Protein AF-A0A937NJG8-F1 (afdb_monomer_lite)

Radius of gyration: 34.74 Å; chains: 1; bounding box: 70×44×99 Å

Secondary structure (DSSP, 8-state):
-----------S-EE-TTS-EE-GGG-EEEEE-TTSPEEEEEEEE-TTT--EEEEETTGGGSTT-----HHHHHHHT-----HHHHHIIIIIS---HHHHHHHTT--HHHHHHHHHHTT--PPPPTTT----S-HHHHSS--HHHHHHHHHHHHT-EEPSTT--EEEEEES-HHHHHHHHHHHT-----EEE--TTS--EEEEEEE-HHHHHHHHHTT--TTHHHHT--------GGGHHHHHHHHHHHHEEEEEEEPSS-TT-EEEEEEEEES-HHHHHHHHHHHHHHH-----EEE-SS-EEEEEETHHHHHHHHHHT-STT----HHHHHHHHHHHT--

Structure (mmCIF, N/CA/C/O backbone):
data_AF-A0A937NJG8-F1
#
_entry.id   AF-A0A937NJG8-F1
#
loop_
_atom_site.group_PDB
_atom_site.id
_atom_site.type_symbol
_atom_site.label_atom_id
_atom_site.label_alt_id
_atom_site.label_comp_id
_atom_site.label_asym_id
_atom_site.label_entity_id
_atom_site.label_seq_id
_atom_site.pdbx_PDB_ins_code
_atom_site.Cartn_x
_atom_site.Cartn_y
_atom_site.Cartn_z
_atom_site.occupancy
_atom_site.B_iso_or_equiv
_atom_site.auth_seq_id
_atom_site.auth_comp_id
_atom_site.auth_asym_id
_atom_site.auth_atom_id
_atom_site.pdbx_PDB_model_num
ATOM 1 N N . MET A 1 1 ? 0.840 27.707 61.318 1.00 36.19 1 MET A N 1
ATOM 2 C CA . MET A 1 1 ? -0.559 27.595 61.792 1.00 36.19 1 MET A CA 1
ATOM 3 C C . MET A 1 1 ? -1.442 27.007 60.692 1.00 36.19 1 MET A C 1
ATOM 5 O O . MET A 1 1 ? -1.751 27.705 59.740 1.00 36.19 1 MET A O 1
ATOM 9 N N . ALA A 1 2 ? -1.852 25.739 60.801 1.00 34.44 2 ALA A N 1
ATOM 10 C CA . ALA A 1 2 ? -2.849 25.136 59.912 1.00 34.44 2 ALA A CA 1
ATOM 11 C C . ALA A 1 2 ? -4.030 24.653 60.763 1.00 34.44 2 ALA A C 1
ATOM 13 O O . ALA A 1 2 ? -3.917 23.687 61.518 1.00 34.44 2 ALA A O 1
ATOM 14 N N . LYS A 1 3 ? -5.159 25.368 60.684 1.00 32.28 3 LYS A N 1
ATOM 15 C CA . LYS A 1 3 ? -6.403 25.051 61.399 1.00 32.28 3 LYS A CA 1
ATOM 16 C C . LYS A 1 3 ? -6.902 23.665 60.964 1.00 32.28 3 LYS A C 1
ATOM 18 O O . LYS A 1 3 ? -7.587 23.533 59.950 1.00 32.28 3 LYS A O 1
ATOM 23 N N . ARG A 1 4 ? -6.599 22.616 61.740 1.00 36.88 4 ARG A N 1
ATOM 24 C CA . ARG A 1 4 ? -7.299 21.324 61.658 1.00 36.88 4 ARG A CA 1
ATOM 25 C C . ARG A 1 4 ? -8.768 21.579 61.996 1.00 36.88 4 ARG A C 1
ATOM 27 O O . ARG A 1 4 ? -9.130 21.681 63.163 1.00 36.88 4 ARG A O 1
ATOM 34 N N . ARG A 1 5 ? -9.621 21.704 60.973 1.00 37.59 5 ARG A N 1
ATOM 35 C CA . ARG A 1 5 ? -11.081 21.727 61.137 1.00 37.59 5 ARG A CA 1
ATOM 36 C C . ARG A 1 5 ? -11.490 20.496 61.948 1.00 37.59 5 ARG A C 1
ATOM 38 O O . ARG A 1 5 ? -11.413 19.372 61.449 1.00 37.59 5 ARG A O 1
ATOM 45 N N . ALA A 1 6 ? -11.923 20.700 63.189 1.00 40.47 6 ALA A N 1
ATOM 46 C CA . ALA A 1 6 ? -12.556 19.665 63.988 1.00 40.47 6 ALA A CA 1
ATOM 47 C C . ALA A 1 6 ? -13.803 19.181 63.228 1.00 40.47 6 ALA A C 1
ATOM 49 O O . ALA A 1 6 ? -14.817 19.875 63.167 1.00 40.47 6 ALA A O 1
ATOM 50 N N . LYS A 1 7 ? -13.721 18.013 62.570 1.00 51.69 7 LYS A N 1
ATOM 51 C CA . LYS A 1 7 ? -14.880 17.381 61.921 1.00 51.69 7 LYS A CA 1
ATOM 52 C C . LYS A 1 7 ? -15.933 17.160 63.009 1.00 51.69 7 LYS A C 1
ATOM 54 O O . LYS A 1 7 ? -15.742 16.291 63.861 1.00 51.69 7 LYS A O 1
ATOM 59 N N . LYS A 1 8 ? -17.013 17.957 62.993 1.00 55.75 8 LYS A N 1
ATOM 60 C CA . LYS A 1 8 ? -18.154 17.846 63.917 1.00 55.75 8 LYS A CA 1
ATOM 61 C C . LYS A 1 8 ? -18.511 16.367 64.094 1.00 55.75 8 LYS A C 1
ATOM 63 O O . LYS A 1 8 ? -18.777 15.657 63.122 1.00 55.75 8 LYS A O 1
ATOM 68 N N . ARG A 1 9 ? -18.466 15.880 65.338 1.00 62.94 9 ARG A N 1
ATOM 69 C CA . ARG A 1 9 ? -18.850 14.507 65.688 1.00 62.94 9 ARG A CA 1
ATOM 70 C C . ARG A 1 9 ? -20.345 14.349 65.375 1.00 62.94 9 ARG A C 1
ATOM 72 O O . ARG A 1 9 ? -21.165 14.764 66.183 1.00 62.94 9 ARG A O 1
ATOM 79 N N . LYS A 1 10 ? -20.701 13.747 64.229 1.00 68.75 10 LYS A N 1
ATOM 80 C CA . LYS A 1 10 ? -22.081 13.302 63.953 1.00 68.75 10 LYS A CA 1
ATOM 81 C C . LYS A 1 10 ? -22.524 12.389 65.106 1.00 68.75 10 LYS A C 1
ATOM 83 O O . LYS A 1 10 ? -21.820 11.421 65.402 1.00 68.75 10 LYS A O 1
ATOM 88 N N . ARG A 1 11 ? -23.596 12.767 65.809 1.00 74.38 11 ARG A N 1
ATOM 89 C CA . ARG A 1 11 ? -24.193 12.013 66.932 1.00 74.38 11 ARG A CA 1
ATOM 90 C C . ARG A 1 11 ? -25.641 11.593 66.664 1.00 74.38 11 ARG A C 1
ATOM 92 O O . ARG A 1 11 ? -26.125 10.699 67.336 1.00 74.38 11 ARG A O 1
ATOM 99 N N . ARG A 1 12 ? -26.320 12.241 65.711 1.00 85.56 12 ARG A N 1
ATOM 100 C CA . ARG A 1 12 ? -27.694 11.910 65.320 1.00 85.56 12 ARG A CA 1
ATOM 101 C C . ARG A 1 12 ? -27.682 10.908 64.181 1.00 85.56 12 ARG A C 1
ATOM 103 O O . ARG A 1 12 ? -26.852 11.041 63.280 1.00 85.56 12 ARG A O 1
ATOM 110 N N . ASP A 1 13 ? -28.600 9.956 64.245 1.00 91.25 13 ASP A N 1
ATOM 111 C CA . ASP A 1 13 ? -28.793 8.961 63.200 1.00 91.25 13 ASP A CA 1
ATOM 112 C C . ASP A 1 13 ? -29.207 9.641 61.894 1.00 91.25 13 ASP A C 1
ATOM 114 O O . ASP A 1 13 ? -29.856 10.687 61.886 1.00 91.25 13 ASP A O 1
ATOM 118 N N . GLU A 1 14 ? -28.755 9.076 60.784 1.00 91.75 14 GLU A N 1
ATOM 119 C CA . GLU A 1 14 ? -28.875 9.669 59.458 1.00 91.75 14 GLU A CA 1
ATOM 120 C C . GLU A 1 14 ? -29.593 8.691 58.540 1.00 91.75 14 GLU A C 1
ATOM 122 O O . GLU A 1 14 ? -29.149 7.554 58.362 1.00 91.75 14 GLU A O 1
ATOM 127 N N . ARG A 1 15 ? -30.706 9.132 57.952 1.00 88.44 15 ARG A N 1
ATOM 128 C CA . ARG A 1 15 ? -31.451 8.356 56.963 1.00 88.44 15 ARG A CA 1
ATOM 129 C C . ARG A 1 15 ? -31.018 8.770 55.561 1.00 88.44 15 ARG A C 1
ATOM 131 O O . ARG A 1 15 ? -31.019 9.953 55.238 1.00 88.44 15 ARG A O 1
ATOM 138 N N . LEU A 1 16 ? -30.627 7.794 54.750 1.00 83.69 16 LEU A N 1
ATOM 139 C CA . LEU A 1 16 ? -30.199 7.984 53.367 1.00 83.69 16 LEU A CA 1
ATOM 140 C C . LEU A 1 16 ? -31.403 7.914 52.406 1.00 83.69 16 LEU A C 1
ATOM 142 O O . LEU A 1 16 ? -32.414 7.299 52.754 1.00 83.69 16 LEU A O 1
ATOM 146 N N . PRO A 1 17 ? -31.296 8.474 51.182 1.00 69.25 17 PRO A N 1
ATOM 147 C CA . PRO A 1 17 ? -32.406 8.528 50.220 1.00 69.25 17 PRO A CA 1
ATOM 148 C C . PRO A 1 17 ? -33.024 7.170 49.858 1.00 69.25 17 PRO A C 1
ATOM 150 O O . PRO A 1 17 ? -34.218 7.081 49.617 1.00 69.25 17 PRO A O 1
ATOM 153 N N . ASN A 1 18 ? -32.238 6.091 49.875 1.00 68.75 18 ASN A N 1
ATOM 154 C CA . ASN A 1 18 ? -32.715 4.731 49.594 1.00 68.75 18 ASN A CA 1
ATOM 155 C C . ASN A 1 18 ? -33.304 4.007 50.823 1.00 68.75 18 ASN A C 1
ATOM 157 O O . ASN A 1 18 ? -33.358 2.780 50.852 1.00 68.75 18 ASN A O 1
ATOM 161 N N . GLY A 1 19 ? -33.654 4.747 51.878 1.00 78.81 19 GLY A N 1
ATOM 162 C CA . GLY A 1 19 ? -34.242 4.211 53.105 1.00 78.81 19 GLY A CA 1
ATOM 163 C C . GLY A 1 19 ? -33.248 3.604 54.100 1.00 78.81 19 GLY A C 1
ATOM 164 O O . GLY A 1 19 ? -33.659 3.263 55.211 1.00 78.81 19 GLY A O 1
ATOM 165 N N . SER A 1 20 ? -31.957 3.493 53.757 1.00 89.88 20 SER A N 1
ATOM 166 C CA . SER A 1 20 ? -30.925 2.990 54.678 1.00 89.88 20 SER A CA 1
ATOM 167 C C . SER A 1 20 ? -30.712 3.944 55.856 1.00 89.88 20 SER A C 1
ATOM 169 O O . SER A 1 20 ? -30.823 5.158 55.703 1.00 89.88 20 SER A O 1
ATOM 171 N N . VAL A 1 21 ? -30.360 3.415 57.030 1.00 94.69 21 VAL A N 1
ATOM 172 C CA . VAL A 1 21 ? -30.164 4.210 58.257 1.00 94.69 21 VAL A CA 1
ATOM 173 C C . VAL A 1 21 ? -28.767 3.987 58.817 1.00 94.69 21 VAL A C 1
ATOM 175 O O . VAL A 1 21 ? -28.388 2.854 59.106 1.00 94.69 21 VAL A O 1
ATOM 178 N N . VAL A 1 22 ? -28.007 5.067 58.998 1.00 95.00 22 VAL A N 1
ATOM 179 C CA . VAL A 1 22 ? -26.700 5.075 59.662 1.00 95.00 22 VAL A CA 1
ATOM 180 C C . VAL A 1 22 ? -26.888 5.509 61.114 1.00 95.00 22 VAL A C 1
ATOM 182 O O . VAL A 1 22 ? -27.197 6.669 61.383 1.00 95.00 22 VAL A O 1
ATOM 185 N N . ASN A 1 23 ? -26.686 4.586 62.055 1.00 94.25 23 ASN A N 1
ATOM 186 C CA . ASN A 1 23 ? -26.981 4.804 63.472 1.00 94.25 23 ASN A CA 1
ATOM 187 C C . ASN A 1 23 ? -25.788 5.431 64.211 1.00 94.25 23 ASN A C 1
ATOM 189 O O . ASN A 1 23 ? -25.124 4.779 65.019 1.00 94.25 23 ASN A O 1
ATOM 193 N N . TRP A 1 24 ? -25.470 6.694 63.909 1.00 92.44 24 TRP A N 1
ATOM 194 C CA . TRP A 1 24 ? -24.371 7.436 64.539 1.00 92.44 24 TRP A CA 1
ATOM 195 C C . TRP A 1 24 ? -24.462 7.521 66.069 1.00 92.44 24 TRP A C 1
ATOM 197 O O . TRP A 1 24 ? -23.418 7.676 66.712 1.00 92.44 24 TRP A O 1
ATOM 207 N N . SER A 1 25 ? -25.668 7.426 66.631 1.00 89.50 25 SER A N 1
ATOM 208 C CA . SER A 1 25 ? -25.929 7.380 68.073 1.00 89.50 25 SER A CA 1
ATOM 209 C C . SER A 1 25 ? -25.388 6.103 68.727 1.00 89.50 25 SER A C 1
ATOM 211 O O . SER A 1 25 ? -24.974 6.140 69.881 1.00 89.50 25 SER A O 1
ATOM 213 N N . ARG A 1 26 ? -25.301 5.004 67.965 1.00 90.31 26 ARG A N 1
ATOM 214 C CA . ARG A 1 26 ? -24.859 3.669 68.409 1.00 90.31 26 ARG A CA 1
ATOM 215 C C . ARG A 1 26 ? -23.444 3.311 67.954 1.00 90.31 26 ARG A C 1
ATOM 217 O O . ARG A 1 26 ? -23.098 2.138 67.845 1.00 90.31 26 ARG A O 1
ATOM 224 N N . ARG A 1 27 ? -22.624 4.302 67.602 1.00 90.81 27 ARG A N 1
ATOM 225 C CA . ARG A 1 27 ? -21.229 4.052 67.213 1.00 90.81 27 ARG A CA 1
ATOM 226 C C . ARG A 1 27 ? -20.406 3.589 68.420 1.00 90.81 27 ARG A C 1
ATOM 228 O O . ARG A 1 27 ? -20.594 4.114 69.515 1.00 90.81 27 ARG A O 1
ATOM 235 N N . PHE A 1 28 ? -19.435 2.718 68.191 1.00 90.25 28 PHE A N 1
ATOM 236 C CA . PHE A 1 28 ? -18.570 2.175 69.240 1.00 90.25 28 PHE A CA 1
ATOM 237 C C . PHE A 1 28 ? -17.115 2.057 68.762 1.00 90.25 28 PHE A C 1
ATOM 239 O O . PHE A 1 28 ? -16.819 2.221 67.571 1.00 90.25 28 PHE A O 1
ATOM 246 N N . GLU A 1 29 ? -16.207 1.848 69.711 1.00 90.44 29 GLU A N 1
ATOM 247 C CA . GLU A 1 29 ? -14.770 1.696 69.472 1.00 90.44 29 GLU A CA 1
ATOM 248 C C . GLU A 1 29 ? -14.437 0.222 69.197 1.00 90.44 29 GLU A C 1
ATOM 250 O O . GLU A 1 29 ? -14.825 -0.651 69.961 1.00 90.44 29 GLU A O 1
ATOM 255 N N . ASP A 1 30 ? -13.738 -0.047 68.093 1.00 88.19 30 ASP A N 1
ATOM 256 C CA . ASP A 1 30 ? -13.336 -1.384 67.620 1.00 88.19 30 ASP A CA 1
ATOM 257 C C . ASP A 1 30 ? -11.800 -1.486 67.582 1.00 88.19 30 ASP A C 1
ATOM 259 O O . ASP A 1 30 ? -11.168 -1.679 66.537 1.00 88.19 30 ASP A O 1
ATOM 263 N N . GLY A 1 31 ? -11.186 -1.213 68.735 1.00 87.50 31 GLY A N 1
ATOM 264 C CA . GLY A 1 31 ? -9.738 -1.225 68.929 1.00 87.50 31 GLY A CA 1
ATOM 265 C C . GLY A 1 31 ? -9.000 -0.015 68.347 1.00 87.50 31 GLY A C 1
ATOM 266 O O . GLY A 1 31 ? -9.557 1.062 68.110 1.00 87.50 31 GLY A O 1
ATOM 267 N N . THR A 1 32 ? -7.698 -0.183 68.121 1.00 85.12 32 THR A N 1
ATOM 268 C CA . THR A 1 32 ? -6.790 0.871 67.653 1.00 85.12 32 THR A CA 1
ATOM 269 C C . THR A 1 32 ? -6.024 0.428 66.405 1.00 85.12 32 THR A C 1
ATOM 271 O O . THR A 1 32 ? -5.741 -0.746 66.177 1.00 85.12 32 THR A O 1
ATOM 274 N N . TYR A 1 33 ? -5.721 1.374 65.517 1.00 78.69 33 TYR A N 1
ATOM 275 C CA . TYR A 1 33 ? -4.752 1.154 64.445 1.00 78.69 33 TYR A CA 1
ATOM 276 C C . TYR A 1 33 ? -3.333 1.117 65.027 1.00 78.69 33 TYR A C 1
ATOM 278 O O . TYR A 1 33 ? -3.077 1.770 66.034 1.00 78.69 33 TYR A O 1
ATOM 286 N N . ALA A 1 34 ? -2.389 0.484 64.322 1.00 79.44 34 ALA A N 1
ATOM 287 C CA . ALA A 1 34 ? -0.959 0.513 64.665 1.00 79.44 34 ALA A CA 1
ATOM 288 C C . ALA A 1 34 ? -0.401 1.945 64.822 1.00 79.44 34 ALA A C 1
ATOM 290 O O . ALA A 1 34 ? 0.552 2.176 65.551 1.00 79.44 34 ALA A O 1
ATOM 291 N N . SER A 1 35 ? -1.046 2.935 64.196 1.00 79.94 35 SER A N 1
ATOM 292 C CA . SER A 1 35 ? -0.736 4.360 64.345 1.00 79.94 35 SER A CA 1
ATOM 293 C C . SER A 1 35 ? -1.273 5.004 65.641 1.00 79.94 35 SER A C 1
ATOM 295 O O . SER A 1 35 ? -1.375 6.230 65.695 1.00 79.94 35 SER A O 1
ATOM 297 N N . GLY A 1 36 ? -1.791 4.227 66.598 1.00 80.06 36 GLY A N 1
ATOM 298 C CA . GLY A 1 36 ? -2.416 4.705 67.842 1.00 80.06 36 GLY A CA 1
ATOM 299 C C . GLY A 1 36 ? -3.799 5.364 67.695 1.00 80.06 36 GLY A C 1
ATOM 300 O O . GLY A 1 36 ? -4.348 5.879 68.664 1.00 80.06 36 GLY A O 1
ATOM 301 N N . ARG A 1 37 ? -4.401 5.386 66.494 1.00 79.69 37 ARG A N 1
ATOM 302 C CA . ARG A 1 37 ? -5.732 5.993 66.276 1.00 79.69 37 ARG A CA 1
ATOM 303 C C . ARG A 1 37 ? -6.845 5.010 66.630 1.00 79.69 37 ARG A C 1
ATOM 305 O O . ARG A 1 37 ? -6.809 3.873 66.175 1.00 79.69 37 ARG A O 1
ATOM 312 N N . ILE A 1 38 ? -7.879 5.475 67.325 1.00 83.62 38 ILE A N 1
ATOM 313 C CA . ILE A 1 38 ? -9.070 4.674 67.644 1.00 83.62 38 ILE A CA 1
ATOM 314 C C . ILE A 1 38 ? -9.847 4.331 66.361 1.00 83.62 38 ILE A C 1
ATOM 316 O O . ILE A 1 38 ? -10.140 5.205 65.533 1.00 83.62 38 ILE A O 1
ATOM 320 N N . ARG A 1 39 ? -10.194 3.053 66.197 1.00 87.25 39 ARG A N 1
ATOM 321 C CA . ARG A 1 39 ? -11.108 2.554 65.165 1.00 87.25 39 ARG A CA 1
ATOM 322 C C . ARG A 1 39 ? -12.533 2.732 65.661 1.00 87.25 39 ARG A C 1
ATOM 324 O O . ARG A 1 39 ? -12.890 2.251 66.722 1.00 87.25 39 ARG A O 1
ATOM 331 N N . LEU A 1 40 ? -13.353 3.433 64.888 1.00 91.06 40 LEU A N 1
ATOM 332 C CA . LEU A 1 40 ? -14.768 3.624 65.202 1.00 91.06 40 LEU A CA 1
ATOM 333 C C . LEU A 1 40 ? -15.617 2.892 64.173 1.00 91.06 40 LEU A C 1
ATOM 335 O O . LEU A 1 40 ? -15.426 3.100 62.968 1.00 91.06 40 LEU A O 1
ATOM 339 N N . ARG A 1 41 ? -16.591 2.115 64.642 1.00 93.50 41 ARG A N 1
ATOM 340 C CA . ARG A 1 41 ? -17.617 1.484 63.806 1.00 93.50 41 ARG A CA 1
ATOM 341 C C . ARG A 1 41 ? -18.991 2.057 64.096 1.00 93.50 41 ARG A C 1
ATOM 343 O O . ARG A 1 41 ? -19.236 2.632 65.152 1.00 93.50 41 ARG A O 1
ATOM 350 N N . VAL A 1 42 ? -19.872 1.953 63.109 1.00 94.50 42 VAL A N 1
ATOM 351 C CA . VAL A 1 42 ? -21.255 2.415 63.188 1.00 94.50 42 VAL A CA 1
ATOM 352 C C . VAL A 1 42 ? -22.193 1.350 62.606 1.00 94.50 42 VAL A C 1
ATOM 354 O O . VAL A 1 42 ? -21.929 0.860 61.501 1.00 94.50 42 VAL A O 1
ATOM 357 N N . PRO A 1 43 ? -23.279 0.981 63.310 1.00 95.75 43 PRO A N 1
ATOM 358 C CA . PRO A 1 43 ? -24.311 0.108 62.763 1.00 95.75 43 PRO A CA 1
ATOM 359 C C . PRO A 1 43 ? -25.100 0.800 61.648 1.00 95.75 43 PRO A C 1
ATOM 361 O O . PRO A 1 43 ? -25.581 1.925 61.803 1.00 95.75 43 PRO A O 1
ATOM 364 N N . VAL A 1 44 ? -25.285 0.112 60.526 1.00 95.44 44 VAL A N 1
ATOM 365 C CA . VAL A 1 44 ? -26.028 0.592 59.359 1.00 95.44 44 VAL A CA 1
ATOM 366 C C . VAL A 1 44 ? -27.096 -0.421 58.984 1.00 95.44 44 VAL A C 1
ATOM 368 O O . VAL A 1 44 ? -26.781 -1.572 58.683 1.00 95.44 44 VAL A O 1
ATOM 371 N N . ARG A 1 45 ? -28.353 0.023 58.969 1.00 94.50 45 ARG A N 1
ATOM 372 C CA . ARG A 1 45 ? -29.502 -0.748 58.492 1.00 94.50 45 ARG A CA 1
ATOM 373 C C . ARG A 1 45 ? -29.671 -0.529 56.991 1.00 94.50 45 ARG A C 1
ATOM 375 O O . ARG A 1 45 ? -29.812 0.611 56.553 1.00 94.50 45 ARG A O 1
ATOM 382 N N . CYS A 1 46 ? -29.657 -1.606 56.215 1.00 88.69 46 CYS A N 1
ATOM 383 C CA . CYS A 1 46 ? -29.925 -1.579 54.780 1.00 88.69 46 CYS A CA 1
ATOM 384 C C . CYS A 1 46 ? -31.379 -1.162 54.521 1.00 88.69 46 CYS A C 1
ATOM 386 O O . CYS A 1 46 ? -32.291 -1.738 55.109 1.00 88.69 46 CYS A O 1
ATOM 388 N N . GLY A 1 47 ? -31.598 -0.197 53.628 1.00 79.94 47 GLY A N 1
ATOM 389 C CA . GLY A 1 47 ? -32.941 0.265 53.266 1.00 79.94 47 GLY A CA 1
ATOM 390 C C . GLY A 1 47 ? -33.757 -0.737 52.449 1.00 79.94 47 GLY A C 1
ATOM 391 O O . GLY A 1 47 ? -34.976 -0.652 52.451 1.00 79.94 47 GLY A O 1
ATOM 392 N N . GLN A 1 48 ? -33.097 -1.698 51.792 1.00 79.44 48 GLN A N 1
ATOM 393 C CA . GLN A 1 48 ? -33.745 -2.651 50.887 1.00 79.44 48 GLN A CA 1
ATOM 394 C C . GLN A 1 48 ? -34.112 -3.975 51.568 1.00 79.44 48 GLN A C 1
ATOM 396 O O . GLN A 1 48 ? -35.252 -4.407 51.481 1.00 79.44 48 GLN A O 1
ATOM 401 N N . CYS A 1 49 ? -33.175 -4.615 52.273 1.00 80.12 49 CYS A N 1
ATOM 402 C CA . CYS A 1 49 ? -33.438 -5.886 52.967 1.00 80.12 49 CYS A CA 1
ATOM 403 C C . CYS A 1 49 ? -33.601 -5.748 54.485 1.00 80.12 49 CYS A C 1
ATOM 405 O O . CYS A 1 49 ? -33.808 -6.739 55.176 1.00 80.12 49 CYS A O 1
ATOM 407 N N . GLY A 1 50 ? -33.414 -4.551 55.047 1.00 85.75 50 GLY A N 1
ATOM 408 C CA . GLY A 1 50 ? -33.495 -4.332 56.492 1.00 85.75 50 GLY A CA 1
ATOM 409 C C . GLY A 1 50 ? -32.313 -4.865 57.312 1.00 85.75 50 GLY A C 1
ATOM 410 O O . GLY A 1 50 ? -32.242 -4.551 58.499 1.00 85.75 50 GLY A O 1
ATOM 411 N N . GLN A 1 51 ? -31.370 -5.604 56.714 1.00 91.31 51 GLN A N 1
ATOM 412 C CA . GLN A 1 51 ? -30.215 -6.175 57.416 1.00 91.31 51 GLN A CA 1
ATOM 413 C C . GLN A 1 51 ? -29.339 -5.085 58.049 1.00 91.31 51 GLN A C 1
ATOM 415 O O . GLN A 1 51 ? -28.981 -4.099 57.394 1.00 91.31 51 GLN A O 1
ATOM 420 N N . VAL A 1 52 ? -28.948 -5.286 59.309 1.00 93.00 52 VAL A N 1
ATOM 421 C CA . VAL A 1 52 ? -28.028 -4.404 60.037 1.00 93.00 52 VAL A CA 1
ATOM 422 C C . VAL A 1 52 ? -26.609 -4.951 59.942 1.00 93.00 52 VAL A C 1
ATOM 424 O O . VAL A 1 52 ? -26.382 -6.144 60.119 1.00 93.00 52 VAL A O 1
ATOM 427 N N . ARG A 1 53 ? -25.644 -4.078 59.649 1.00 93.44 53 ARG A N 1
ATOM 428 C CA . ARG A 1 53 ? -24.218 -4.420 59.626 1.00 93.44 53 ARG A CA 1
ATOM 429 C C . ARG A 1 53 ? -23.367 -3.288 60.166 1.00 93.44 53 ARG A C 1
ATOM 431 O O . ARG A 1 53 ? -23.740 -2.122 60.067 1.00 93.44 53 ARG A O 1
ATOM 438 N N . GLU A 1 54 ? -22.182 -3.613 60.645 1.00 94.75 54 GLU A N 1
ATOM 439 C CA . GLU A 1 54 ? -21.259 -2.625 61.188 1.00 94.75 54 GLU A CA 1
ATOM 440 C C . GLU A 1 54 ? -20.233 -2.217 60.142 1.00 94.75 54 GLU A C 1
ATOM 442 O O . GLU A 1 54 ? -19.554 -3.059 59.552 1.00 94.75 54 GLU A O 1
ATOM 447 N N . VAL A 1 55 ? -20.075 -0.916 59.932 1.00 92.31 55 VAL A N 1
ATOM 448 C CA . VAL A 1 55 ? -19.102 -0.370 58.979 1.00 92.31 55 VAL A CA 1
ATOM 449 C C . VAL A 1 55 ? -18.187 0.633 59.664 1.00 92.31 55 VAL A C 1
ATOM 451 O O . VAL A 1 55 ? -18.559 1.257 60.657 1.00 92.31 55 VAL A O 1
ATOM 454 N N . GLY A 1 56 ? -16.988 0.831 59.117 1.00 92.12 56 GLY A N 1
ATOM 455 C CA . GLY A 1 56 ? -16.080 1.867 59.602 1.00 92.12 56 GLY A CA 1
ATOM 456 C C . GLY A 1 56 ? -16.713 3.260 59.503 1.00 92.12 56 GLY A C 1
ATOM 457 O O . GLY A 1 56 ? -17.254 3.646 58.464 1.00 92.12 56 GLY A O 1
ATOM 458 N N . ALA A 1 57 ? -16.610 4.046 60.573 1.00 89.69 57 ALA A N 1
ATOM 459 C CA . ALA A 1 57 ? -17.191 5.385 60.660 1.00 89.69 57 ALA A CA 1
ATOM 460 C C . ALA A 1 57 ? -16.612 6.364 59.620 1.00 89.69 57 ALA A C 1
ATOM 462 O O . ALA A 1 57 ? -17.271 7.333 59.245 1.00 89.69 57 ALA A O 1
ATOM 463 N N . SER A 1 58 ? -15.381 6.142 59.150 1.00 86.56 58 SER A N 1
ATOM 464 C CA . SER A 1 58 ? -14.788 6.889 58.032 1.00 86.56 58 SER A CA 1
ATOM 465 C C . SER A 1 58 ? -15.494 6.573 56.714 1.00 86.56 58 SER A C 1
ATOM 467 O O . SER A 1 58 ? -15.875 7.496 55.998 1.00 86.56 58 SER A O 1
ATOM 469 N N . THR A 1 59 ? -15.724 5.289 56.435 1.00 87.19 59 THR A N 1
ATOM 470 C CA . THR A 1 59 ? -16.414 4.797 55.237 1.00 87.19 59 THR A CA 1
ATOM 471 C C . THR A 1 59 ? -17.850 5.306 55.172 1.00 87.19 59 THR A C 1
ATOM 473 O O . THR A 1 59 ? -18.255 5.835 54.143 1.00 87.19 59 THR A O 1
ATOM 476 N N . ALA A 1 60 ? -18.590 5.247 56.284 1.00 89.06 60 ALA A N 1
ATOM 477 C CA . ALA A 1 60 ? -19.964 5.752 56.355 1.00 89.06 60 ALA A CA 1
ATOM 478 C C . ALA A 1 60 ? -20.083 7.280 56.173 1.00 89.06 60 ALA A C 1
ATOM 480 O O . ALA A 1 60 ? -21.162 7.779 55.878 1.00 89.06 60 ALA A O 1
ATOM 481 N N . ARG A 1 61 ? -18.988 8.041 56.333 1.00 87.62 61 ARG A N 1
ATOM 482 C CA . ARG A 1 61 ? -18.943 9.487 56.025 1.00 87.62 61 ARG A CA 1
ATOM 483 C C . ARG A 1 61 ? -18.563 9.786 54.577 1.00 87.62 61 ARG A C 1
ATOM 485 O O . ARG A 1 61 ? -18.529 10.958 54.206 1.00 87.62 61 ARG A O 1
ATOM 492 N N . GLY A 1 62 ? -18.183 8.775 53.799 1.00 83.31 62 GLY A N 1
ATOM 493 C CA . GLY A 1 62 ? -17.773 8.957 52.416 1.00 83.31 62 GLY A CA 1
ATOM 494 C C . GLY A 1 62 ? -18.942 9.450 51.554 1.00 83.31 62 GLY A C 1
ATOM 495 O O . GLY A 1 62 ? -20.054 8.956 51.716 1.00 83.31 62 GLY A O 1
ATOM 496 N N . PRO A 1 63 ? -18.711 10.366 50.597 1.00 78.12 63 PRO A N 1
ATOM 497 C CA . PRO A 1 63 ? -19.774 10.918 49.749 1.00 78.12 63 PRO A CA 1
ATOM 498 C C . PRO A 1 63 ? -20.432 9.873 48.832 1.00 78.12 63 PRO A C 1
ATOM 500 O O . PRO A 1 63 ? -21.531 10.090 48.344 1.00 78.12 63 PRO A O 1
ATOM 503 N N . LYS A 1 64 ? -19.769 8.731 48.602 1.00 78.88 64 LYS A N 1
ATOM 504 C CA . LYS A 1 64 ? -20.266 7.617 47.777 1.00 78.88 64 LYS A CA 1
ATOM 505 C C . LYS A 1 64 ? -20.907 6.487 48.600 1.00 78.88 64 LYS A C 1
ATOM 507 O O . LYS A 1 64 ? -21.154 5.410 48.066 1.00 78.88 64 LYS A O 1
ATOM 512 N N . PHE A 1 65 ? -21.111 6.674 49.906 1.00 85.88 65 PHE A N 1
ATOM 513 C CA . PHE A 1 65 ? -21.668 5.629 50.762 1.00 85.88 65 PHE A CA 1
ATOM 514 C C . PHE A 1 65 ? -23.188 5.524 50.587 1.00 85.88 65 PHE A C 1
ATOM 516 O O . PHE A 1 65 ? -23.920 6.451 50.913 1.00 85.88 65 PHE A O 1
ATOM 523 N N . THR A 1 66 ? -23.666 4.377 50.100 1.00 84.81 66 THR A N 1
ATOM 524 C CA . THR A 1 66 ? -25.092 4.160 49.801 1.00 84.81 66 THR A CA 1
ATOM 525 C C . THR A 1 66 ? -25.870 3.496 50.938 1.00 84.81 66 THR A C 1
ATOM 527 O O . THR A 1 66 ? -27.090 3.478 50.901 1.00 84.81 66 THR A O 1
ATOM 530 N N . GLY A 1 67 ? -25.218 2.901 51.940 1.00 86.56 67 GLY A N 1
ATOM 531 C CA . GLY A 1 67 ? -25.895 2.185 53.035 1.00 86.56 67 GLY A CA 1
ATOM 532 C C . GLY A 1 67 ? -26.458 0.793 52.692 1.00 86.56 67 GLY A C 1
ATOM 533 O O . GLY A 1 67 ? -26.646 -0.020 53.600 1.00 86.56 67 GLY A O 1
ATOM 534 N N . LEU A 1 68 ? -26.611 0.435 51.413 1.00 85.31 68 LEU A N 1
ATOM 535 C CA . LEU A 1 68 ? -27.090 -0.889 50.979 1.00 85.31 68 LEU A CA 1
ATOM 536 C C . LEU A 1 68 ? -26.069 -1.998 51.258 1.00 85.31 68 LEU A C 1
ATOM 538 O O . LEU A 1 68 ? -24.864 -1.760 51.150 1.00 85.31 68 LEU A O 1
ATOM 542 N N . CYS A 1 69 ? -26.521 -3.195 51.653 1.00 83.31 69 CYS A N 1
ATOM 543 C CA . CYS A 1 69 ? -25.625 -4.343 51.852 1.00 83.31 69 CYS A CA 1
ATOM 544 C C . CYS A 1 69 ? -25.117 -4.877 50.508 1.00 83.31 69 CYS A C 1
ATOM 546 O O . CYS A 1 69 ? -25.719 -4.607 49.474 1.00 83.31 69 CYS A O 1
ATOM 548 N N . ARG A 1 70 ? -24.007 -5.626 50.514 1.00 77.19 70 ARG A N 1
ATOM 549 C CA . ARG A 1 70 ? -23.377 -6.107 49.274 1.00 77.19 70 ARG A CA 1
ATOM 550 C C . ARG A 1 70 ? -24.349 -6.933 48.428 1.00 77.19 70 ARG A C 1
ATOM 552 O O . ARG A 1 70 ? -24.523 -6.615 47.264 1.00 77.19 70 ARG A O 1
ATOM 559 N N . ALA A 1 71 ? -25.096 -7.839 49.059 1.00 75.44 71 ALA A N 1
ATOM 560 C CA . ALA A 1 71 ? -26.154 -8.601 48.399 1.00 75.44 71 ALA A CA 1
ATOM 561 C C . ALA A 1 71 ? -27.231 -7.706 47.755 1.00 75.44 71 ALA A C 1
ATOM 563 O O . ALA A 1 71 ? -27.610 -7.947 46.622 1.00 75.44 71 ALA A O 1
ATOM 564 N N . CYS A 1 72 ? -27.687 -6.638 48.422 1.00 74.50 72 CYS A N 1
ATOM 565 C CA . CYS A 1 72 ? -28.662 -5.694 47.853 1.00 74.50 72 CYS A CA 1
ATOM 566 C C . CYS A 1 72 ? -28.077 -4.814 46.742 1.00 74.50 72 CYS A C 1
ATOM 568 O O . CYS A 1 72 ? -28.765 -4.504 45.779 1.00 74.50 72 CYS A O 1
ATOM 570 N N . VAL A 1 73 ? -26.804 -4.422 46.846 1.00 70.69 73 VAL A N 1
ATOM 571 C CA . VAL A 1 73 ? -26.097 -3.721 45.763 1.00 70.69 73 VAL A CA 1
ATOM 572 C C . VAL A 1 73 ? -25.951 -4.630 44.543 1.00 70.69 73 VAL A C 1
ATOM 574 O O . VAL A 1 73 ? -26.080 -4.161 43.414 1.00 70.69 73 VAL A O 1
ATOM 577 N N . ASP A 1 74 ? -25.704 -5.917 44.764 1.00 64.69 74 ASP A N 1
ATOM 578 C CA . ASP A 1 74 ? -25.560 -6.909 43.704 1.00 64.69 74 ASP A CA 1
ATOM 579 C C . ASP A 1 74 ? -26.933 -7.294 43.107 1.00 64.69 74 ASP A C 1
ATOM 581 O O . ASP A 1 74 ? -27.056 -7.376 41.888 1.00 64.69 74 ASP A O 1
ATOM 585 N N . LEU A 1 75 ? -27.997 -7.372 43.918 1.00 58.75 75 LEU A N 1
ATOM 586 C CA . LEU A 1 75 ? -29.394 -7.541 43.480 1.00 58.75 75 LEU A CA 1
ATOM 587 C C . LEU A 1 75 ? -29.940 -6.307 42.743 1.00 58.75 75 LEU A C 1
ATOM 589 O O . LEU A 1 75 ? -30.633 -6.449 41.747 1.00 58.75 75 LEU A O 1
ATOM 593 N N . GLY A 1 76 ? -29.590 -5.088 43.161 1.00 54.19 76 GLY A N 1
ATOM 594 C CA . GLY A 1 76 ? -29.928 -3.855 42.436 1.00 54.19 76 GLY A CA 1
ATOM 595 C C . GLY A 1 76 ? -29.214 -3.728 41.084 1.00 54.19 76 GLY A C 1
ATOM 596 O O . GLY A 1 76 ? -29.644 -2.966 40.224 1.00 54.19 76 GLY A O 1
ATOM 597 N N . LYS A 1 77 ? -28.142 -4.503 40.866 1.00 52.38 77 LYS A N 1
ATOM 598 C CA . LYS A 1 77 ? -27.512 -4.699 39.550 1.00 52.38 77 LYS A CA 1
ATOM 599 C C . LYS A 1 77 ? -28.143 -5.844 38.750 1.00 52.38 77 LYS A C 1
ATOM 601 O O . LYS A 1 77 ? -27.865 -5.957 37.557 1.00 52.38 77 LYS A O 1
ATOM 606 N N . MET A 1 78 ? -29.001 -6.664 39.360 1.00 45.78 78 MET A N 1
ATOM 607 C CA . MET A 1 78 ? -29.822 -7.666 38.680 1.00 45.78 78 MET A CA 1
ATOM 608 C C . MET A 1 78 ? -31.116 -7.027 38.173 1.00 45.78 78 MET A C 1
ATOM 610 O O . MET A 1 78 ? -32.215 -7.403 38.564 1.00 45.78 78 MET A O 1
ATOM 614 N N . PHE A 1 79 ? -30.991 -6.081 37.247 1.00 55.66 79 PHE A N 1
ATOM 615 C CA . PHE A 1 79 ? -32.092 -5.796 36.337 1.00 55.66 79 PHE A CA 1
ATOM 616 C C . PHE A 1 79 ? -32.274 -7.066 35.483 1.00 55.66 79 PHE A C 1
ATOM 618 O O . PHE A 1 79 ? -31.443 -7.367 34.619 1.00 55.66 79 PHE A O 1
ATOM 625 N N . GLN A 1 80 ? -33.246 -7.917 35.828 1.00 64.50 80 GLN A N 1
ATOM 626 C CA . GLN A 1 80 ? -33.561 -9.105 35.035 1.00 64.50 80 GLN A CA 1
ATOM 627 C C . GLN A 1 80 ? -34.330 -8.645 33.801 1.00 64.50 80 GLN A C 1
ATOM 629 O O . GLN A 1 80 ? -35.516 -8.353 33.888 1.00 64.50 80 GLN A O 1
ATOM 634 N N . ILE A 1 81 ? -33.635 -8.535 32.668 1.00 69.44 81 ILE A N 1
ATOM 635 C CA . ILE A 1 81 ? -34.286 -8.330 31.374 1.00 69.44 81 ILE A CA 1
ATOM 636 C C . ILE A 1 81 ? -34.718 -9.717 30.886 1.00 69.44 81 ILE A C 1
ATOM 638 O O . ILE A 1 81 ? -33.837 -10.571 30.708 1.00 69.44 81 ILE A O 1
ATOM 642 N N . PRO A 1 82 ? -36.025 -9.980 30.714 1.00 77.31 82 PRO A N 1
ATOM 643 C CA . PRO A 1 82 ? -36.494 -11.241 30.156 1.00 77.31 82 PRO A CA 1
ATOM 644 C C . PRO A 1 82 ? -35.928 -11.458 28.751 1.00 77.31 82 PRO A C 1
ATOM 646 O O . PRO A 1 82 ? -35.745 -10.503 27.993 1.00 77.31 82 PRO A O 1
ATOM 649 N N . ARG A 1 83 ? -35.670 -12.720 28.394 1.00 77.44 83 ARG A N 1
ATOM 650 C CA . ARG A 1 83 ? -35.163 -13.094 27.066 1.00 77.44 83 ARG A CA 1
ATOM 651 C C . ARG A 1 83 ? -36.075 -12.582 25.946 1.00 77.44 83 ARG A C 1
ATOM 653 O O . ARG A 1 83 ? -35.581 -11.928 25.037 1.00 77.44 83 ARG A O 1
ATOM 660 N N . SER A 1 84 ? -37.385 -12.784 26.082 1.00 71.50 84 SER A N 1
ATOM 661 C CA . SER A 1 84 ? -38.396 -12.328 25.118 1.00 71.50 84 SER A CA 1
ATOM 662 C C . SER A 1 84 ? -38.369 -10.816 24.892 1.00 71.50 84 SER A C 1
ATOM 664 O O . SER A 1 84 ? -38.523 -10.350 23.771 1.00 71.50 84 SER A O 1
ATOM 666 N N . THR A 1 85 ? -38.114 -10.032 25.942 1.00 77.56 85 THR A N 1
ATOM 667 C CA . THR A 1 85 ? -37.984 -8.575 25.832 1.00 77.56 85 THR A CA 1
ATOM 668 C C . THR A 1 85 ? -36.743 -8.179 25.035 1.00 77.56 85 THR A C 1
ATOM 670 O O . THR A 1 85 ? -36.800 -7.234 24.256 1.00 77.56 85 THR A O 1
ATOM 673 N N . LEU A 1 86 ? -35.620 -8.885 25.210 1.00 79.69 86 LEU A N 1
ATOM 674 C CA . LEU A 1 86 ? -34.418 -8.638 24.409 1.00 79.69 86 LEU A CA 1
ATOM 675 C C . LEU A 1 86 ? -34.592 -9.096 22.963 1.00 79.69 86 LEU A C 1
ATOM 677 O O . LEU A 1 86 ? -34.157 -8.374 22.079 1.00 79.69 86 LEU A O 1
ATOM 681 N N . GLU A 1 87 ? -35.233 -10.238 22.718 1.00 78.75 87 GLU A N 1
ATOM 682 C CA . GLU A 1 87 ? -35.518 -10.725 21.361 1.00 78.75 87 GLU A CA 1
ATOM 683 C C . GLU A 1 87 ? -36.429 -9.748 20.607 1.00 78.75 87 GLU A C 1
ATOM 685 O O . GLU A 1 87 ? -36.064 -9.306 19.523 1.00 78.75 87 GLU A O 1
ATOM 690 N N . HIS A 1 88 ? -37.529 -9.297 21.214 1.00 70.50 88 HIS A N 1
ATOM 691 C CA . HIS A 1 88 ? -38.415 -8.300 20.608 1.00 70.50 88 HIS A CA 1
ATOM 692 C C . HIS A 1 88 ? -37.687 -6.972 20.337 1.00 70.50 88 HIS A C 1
ATOM 694 O O . HIS A 1 88 ? -37.679 -6.467 19.220 1.00 70.50 88 HIS A O 1
ATOM 700 N N . LEU A 1 89 ? -37.009 -6.396 21.337 1.00 76.06 89 LEU A N 1
ATOM 701 C CA . LEU A 1 89 ? -36.370 -5.084 21.174 1.00 76.06 89 LEU A CA 1
ATOM 702 C C . LEU A 1 89 ? -35.149 -5.111 20.239 1.00 76.06 89 LEU A C 1
ATOM 704 O O . LEU A 1 89 ? -34.872 -4.115 19.574 1.00 76.06 89 LEU A O 1
ATOM 708 N N . TYR A 1 90 ? -34.397 -6.214 20.213 1.00 79.94 90 TYR A N 1
ATOM 709 C CA . TYR A 1 90 ? -33.164 -6.331 19.434 1.00 79.94 90 TYR A CA 1
ATOM 710 C C . TYR A 1 90 ? -33.390 -6.922 18.040 1.00 79.94 90 TYR A C 1
ATOM 712 O O . TYR A 1 90 ? -32.883 -6.377 17.064 1.00 79.94 90 TYR A O 1
ATOM 720 N N . CYS A 1 91 ? -34.129 -8.030 17.940 1.00 74.06 91 CYS A N 1
ATOM 721 C CA . CYS A 1 91 ? -34.323 -8.764 16.689 1.00 74.06 91 CYS A CA 1
ATOM 722 C C . CYS A 1 91 ? -35.521 -8.245 15.884 1.00 74.06 91 CYS A C 1
ATOM 724 O O . CYS A 1 91 ? -35.445 -8.231 14.660 1.00 74.06 91 CYS A O 1
ATOM 726 N N . GLU A 1 92 ? -36.606 -7.825 16.545 1.00 69.88 92 GLU A N 1
ATOM 727 C CA . GLU A 1 92 ? -37.838 -7.387 15.864 1.00 69.88 92 GLU A CA 1
ATOM 728 C C . GLU A 1 92 ? -37.883 -5.861 15.679 1.00 69.88 92 GLU A C 1
ATOM 730 O O . GLU A 1 92 ? -38.122 -5.382 14.574 1.00 69.88 92 GLU A O 1
ATOM 735 N N . GLU A 1 93 ? -37.595 -5.083 16.729 1.00 68.12 93 GLU A N 1
ATOM 736 C CA . GLU A 1 93 ? -37.562 -3.610 16.663 1.00 68.12 93 GLU A CA 1
ATOM 737 C C . GLU A 1 93 ? -36.212 -3.039 16.175 1.00 68.12 93 GLU A C 1
ATOM 739 O O . GLU A 1 93 ? -36.124 -1.851 15.866 1.00 68.12 93 GLU A O 1
ATOM 744 N N . GLY A 1 94 ? -35.149 -3.851 16.113 1.00 70.69 94 GLY A N 1
ATOM 745 C CA . GLY A 1 94 ? -33.837 -3.441 15.587 1.00 70.69 94 GLY A CA 1
ATOM 746 C C . GLY A 1 94 ? -33.060 -2.428 16.442 1.00 70.69 94 GLY A C 1
ATOM 747 O O . GLY A 1 94 ? -32.165 -1.752 15.930 1.00 70.69 94 GLY A O 1
ATOM 748 N N . LEU A 1 95 ? -33.377 -2.288 17.734 1.00 74.38 95 LEU A N 1
ATOM 749 C CA . LEU A 1 95 ? -32.730 -1.309 18.613 1.00 74.38 95 LEU A CA 1
ATOM 750 C C . LEU A 1 95 ? -31.310 -1.730 19.010 1.00 74.38 95 LEU A C 1
ATOM 752 O O . LEU A 1 95 ? -31.011 -2.896 19.264 1.00 74.38 95 LEU A O 1
ATOM 756 N N . THR A 1 96 ? -30.415 -0.756 19.168 1.00 80.44 96 THR A N 1
ATOM 757 C CA . THR A 1 96 ? -29.057 -0.997 19.670 1.00 80.44 96 THR A CA 1
ATOM 758 C C . THR A 1 96 ? -29.047 -1.302 21.17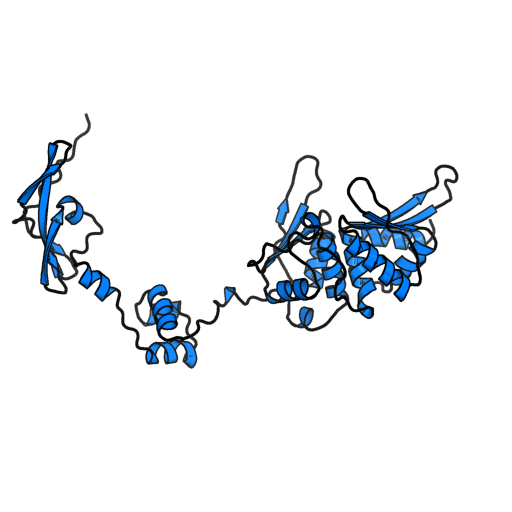3 1.00 80.44 96 THR A C 1
ATOM 760 O O . THR A 1 96 ? -29.914 -0.866 21.925 1.00 80.44 96 THR A O 1
ATOM 763 N N . GLN A 1 97 ? -27.991 -1.961 21.676 1.00 80.56 97 GLN A N 1
ATOM 764 C CA . GLN A 1 97 ? -27.824 -2.229 23.121 1.00 80.56 97 GLN A CA 1
ATOM 765 C C . GLN A 1 97 ? -27.922 -0.967 23.994 1.00 80.56 97 GLN A C 1
ATOM 767 O O . GLN A 1 97 ? -28.323 -1.042 25.156 1.00 80.56 97 GLN A O 1
ATOM 772 N N . ARG A 1 98 ? -27.531 0.191 23.444 1.00 77.88 98 ARG A N 1
ATOM 773 C CA . ARG A 1 98 ? -27.603 1.485 24.125 1.00 77.88 98 ARG A CA 1
ATOM 774 C C . ARG A 1 98 ? -29.035 2.007 24.183 1.00 77.88 98 ARG A C 1
ATOM 776 O O . ARG A 1 98 ? -29.464 2.406 25.255 1.00 77.88 98 ARG A O 1
ATOM 783 N N . GLU A 1 99 ? -29.772 1.943 23.080 1.00 73.44 99 GLU A N 1
ATOM 784 C CA . GLU A 1 99 ? -31.185 2.345 23.030 1.00 73.44 99 GLU A CA 1
ATOM 785 C C . GLU A 1 99 ? -32.056 1.421 23.881 1.00 73.44 99 GLU A C 1
ATOM 787 O O . GLU A 1 99 ? -32.919 1.892 24.614 1.00 73.44 99 GLU A O 1
ATOM 792 N N . ILE A 1 100 ? -31.770 0.115 23.880 1.00 77.88 100 ILE A N 1
ATOM 793 C CA . ILE A 1 100 ? -32.404 -0.853 24.783 1.00 77.88 100 ILE A CA 1
ATOM 794 C C . ILE A 1 100 ? -32.127 -0.472 26.241 1.00 77.88 100 ILE A C 1
ATOM 796 O O . ILE A 1 100 ? -33.031 -0.487 27.073 1.00 77.88 100 ILE A O 1
ATOM 800 N N . ALA A 1 101 ? -30.888 -0.103 26.571 1.00 76.38 101 ALA A N 1
ATOM 801 C CA . ALA A 1 101 ? -30.535 0.315 27.922 1.00 76.38 101 ALA A CA 1
ATOM 802 C C . ALA A 1 101 ? -31.230 1.621 28.333 1.00 76.38 101 ALA A C 1
ATOM 804 O O . ALA A 1 101 ? -31.736 1.701 29.447 1.00 76.38 101 ALA A O 1
ATOM 805 N N . GLU A 1 102 ? -31.301 2.612 27.445 1.00 75.31 102 GLU A N 1
ATOM 806 C CA . GLU A 1 102 ? -32.013 3.873 27.679 1.00 75.31 102 GLU A CA 1
ATOM 807 C C . GLU A 1 102 ? -33.523 3.630 27.859 1.00 75.31 102 GLU A C 1
ATOM 809 O O . GLU A 1 102 ? -34.108 4.102 28.834 1.00 75.31 102 GLU A O 1
ATOM 814 N N . ARG A 1 103 ? -34.134 2.802 27.001 1.00 75.12 103 ARG A N 1
ATOM 815 C CA . ARG A 1 103 ? -35.565 2.452 27.043 1.00 75.12 103 ARG A CA 1
ATOM 816 C C . ARG A 1 103 ? -35.953 1.648 28.279 1.00 75.12 103 ARG A C 1
ATOM 818 O O . ARG A 1 103 ? -37.050 1.813 28.802 1.00 75.12 103 ARG A O 1
ATOM 825 N N . LEU A 1 104 ? -35.056 0.790 28.757 1.00 71.81 104 LEU A N 1
ATOM 826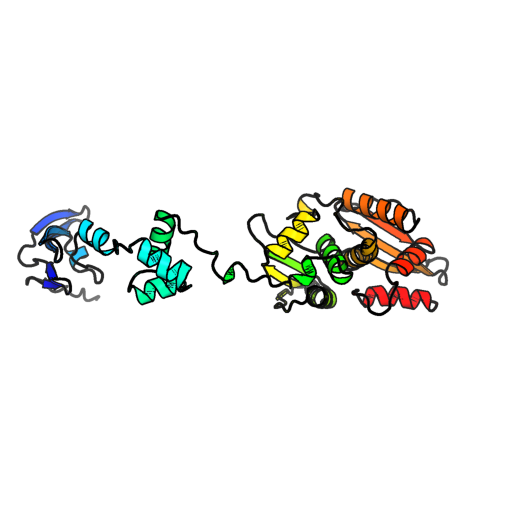 C CA . LEU A 1 104 ? -35.275 -0.040 29.942 1.00 71.81 104 LEU A CA 1
ATOM 827 C C . LEU A 1 104 ? -34.724 0.588 31.233 1.00 71.81 104 LEU A C 1
ATOM 829 O O . LEU A 1 104 ? -34.814 -0.031 32.290 1.00 71.81 104 LEU A O 1
ATOM 833 N N . GLY A 1 105 ? -34.124 1.783 31.182 1.00 64.44 105 GLY A N 1
ATOM 834 C CA . GLY A 1 105 ? -33.496 2.414 32.350 1.00 64.44 105 GLY A CA 1
ATOM 835 C C . GLY A 1 105 ? -32.336 1.601 32.946 1.00 64.44 105 GLY A C 1
ATOM 836 O O . GLY A 1 105 ? -32.098 1.637 34.154 1.00 64.44 105 GLY A O 1
ATOM 837 N N . SER A 1 106 ? -31.625 0.838 32.114 1.00 72.19 106 SER A N 1
ATOM 838 C CA . SER A 1 106 ? -30.533 -0.057 32.502 1.00 72.19 106 SER A CA 1
ATOM 839 C C . SER A 1 106 ? -29.168 0.457 32.028 1.00 72.19 106 SER A C 1
ATOM 841 O O . SER A 1 106 ? -29.048 1.471 31.348 1.00 72.19 106 SER A O 1
ATOM 843 N N . ASN A 1 107 ? -28.092 -0.246 32.392 1.00 75.75 107 ASN A N 1
ATOM 844 C CA . ASN A 1 107 ? -26.759 0.025 31.852 1.00 75.75 107 ASN A CA 1
ATOM 845 C C . ASN A 1 107 ? -26.553 -0.787 30.554 1.00 75.75 107 ASN A C 1
ATOM 847 O O . ASN A 1 107 ? -26.837 -1.987 30.569 1.00 75.75 107 ASN A O 1
ATOM 851 N N . PRO A 1 108 ? -25.976 -0.218 29.475 1.00 74.31 108 PRO A N 1
ATOM 852 C CA . PRO A 1 108 ? -25.673 -0.963 28.243 1.00 74.31 108 PRO A CA 1
ATOM 853 C C . PRO A 1 108 ? -24.849 -2.238 28.476 1.00 74.31 108 PRO A C 1
ATOM 855 O O . PRO A 1 108 ? -25.061 -3.262 27.831 1.00 74.31 108 PRO A O 1
ATOM 858 N N . THR A 1 109 ? -23.963 -2.222 29.475 1.00 75.25 109 THR A N 1
ATOM 859 C CA . THR A 1 109 ? -23.174 -3.395 29.886 1.00 75.25 109 THR A CA 1
ATOM 860 C C . THR A 1 109 ? -24.056 -4.519 30.437 1.00 75.25 109 THR A C 1
ATOM 862 O O . THR A 1 109 ? -23.744 -5.695 30.260 1.00 75.25 109 THR A O 1
ATOM 865 N N . THR A 1 110 ? -25.150 -4.178 31.124 1.00 74.12 110 THR A N 1
ATOM 866 C CA . THR A 1 110 ? -26.126 -5.150 31.635 1.00 74.12 110 THR A CA 1
ATOM 867 C C . THR A 1 110 ? -26.883 -5.799 30.480 1.00 74.12 110 THR A C 1
ATOM 869 O O . THR A 1 110 ? -27.017 -7.019 30.470 1.00 74.12 110 THR A O 1
ATOM 872 N N . VAL A 1 111 ? -27.290 -5.012 29.477 1.00 79.50 111 VAL A N 1
ATOM 873 C CA . VAL A 1 111 ? -27.936 -5.512 28.251 1.00 79.50 111 VAL A CA 1
ATOM 874 C C . VAL A 1 111 ? -27.018 -6.493 27.516 1.00 79.50 111 VAL A C 1
ATOM 876 O O . VAL A 1 111 ? -27.406 -7.637 27.295 1.00 79.50 111 VAL A O 1
ATOM 879 N N . GLY A 1 112 ? -25.765 -6.109 27.247 1.00 81.19 112 GLY A N 1
ATOM 880 C CA . GLY A 1 112 ? -24.804 -6.976 26.554 1.00 81.19 112 GLY A CA 1
ATOM 881 C C . GLY A 1 112 ? -24.482 -8.277 27.305 1.00 81.19 112 GLY A C 1
ATOM 882 O O . GLY A 1 112 ? -24.336 -9.331 26.689 1.00 81.19 112 GLY A O 1
ATOM 883 N N . LYS A 1 113 ? -24.424 -8.245 28.645 1.00 77.75 113 LYS A N 1
ATOM 884 C CA . LYS A 1 113 ? -24.259 -9.465 29.456 1.00 77.75 113 LYS A CA 1
ATOM 885 C C . LYS A 1 113 ? -25.450 -10.415 29.328 1.00 77.75 113 LYS A C 1
ATOM 887 O O . LYS A 1 113 ? -25.227 -11.613 29.196 1.00 77.75 113 LYS A O 1
ATOM 892 N N . ARG A 1 114 ? -26.680 -9.891 29.351 1.00 80.56 114 ARG A N 1
ATOM 893 C CA . ARG A 1 114 ? -27.905 -10.699 29.226 1.00 80.56 114 ARG A CA 1
ATOM 894 C C . ARG A 1 114 ? -28.077 -11.272 27.825 1.00 80.56 114 ARG A C 1
ATOM 896 O O . ARG A 1 114 ? -28.383 -12.447 27.700 1.00 80.56 114 ARG A O 1
ATOM 903 N N . MET A 1 115 ? -27.784 -10.493 26.783 1.00 83.31 115 MET A N 1
ATOM 904 C CA . MET A 1 115 ? -27.760 -11.009 25.410 1.00 83.31 115 MET A CA 1
ATOM 905 C C . MET A 1 115 ? -26.793 -12.192 25.274 1.00 83.31 115 MET A C 1
ATOM 907 O O . MET A 1 115 ? -27.170 -13.230 24.742 1.00 83.31 115 MET A O 1
ATOM 911 N N . LYS A 1 116 ? -25.586 -12.084 25.850 1.00 81.38 116 LYS A N 1
ATOM 912 C CA . LYS A 1 116 ? -24.602 -13.177 25.854 1.00 81.38 116 LYS A CA 1
ATOM 913 C C . LYS A 1 116 ? -25.075 -14.409 26.636 1.00 81.38 116 LYS A C 1
ATOM 915 O O . LYS A 1 116 ? -24.830 -15.527 26.201 1.00 81.38 116 LYS A O 1
ATOM 920 N N . GLU A 1 117 ? -25.722 -14.212 27.781 1.00 80.12 117 GLU A N 1
ATOM 921 C CA . GLU A 1 117 ? -26.277 -15.294 28.608 1.00 80.12 117 GLU A CA 1
ATOM 922 C C . GLU A 1 117 ? -27.396 -16.061 27.891 1.00 80.12 117 GLU A C 1
ATOM 924 O O . GLU A 1 117 ? -27.472 -17.279 28.011 1.00 80.12 117 GLU A O 1
ATOM 929 N N . TYR A 1 118 ? -28.222 -15.369 27.103 1.00 82.25 118 TYR A N 1
ATOM 930 C CA . TYR A 1 118 ? -29.307 -15.980 26.330 1.00 82.25 118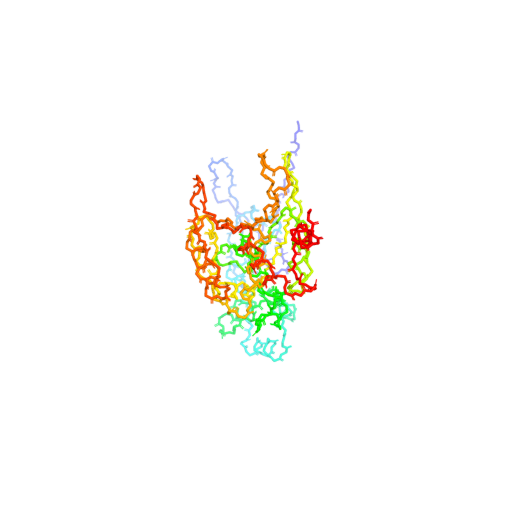 TYR A CA 1
ATOM 931 C C . TYR A 1 118 ? -28.890 -16.465 24.934 1.00 82.25 118 TYR A C 1
ATOM 933 O O . TYR A 1 118 ? -29.740 -16.947 24.190 1.00 82.25 118 TYR A O 1
ATOM 941 N N . GLY A 1 119 ? -27.611 -16.338 24.567 1.00 78.69 119 GLY A N 1
ATOM 942 C CA . GLY A 1 119 ? -27.120 -16.724 23.241 1.00 78.69 119 GLY A CA 1
ATOM 943 C C . GLY A 1 119 ? -27.617 -15.828 22.099 1.00 78.69 119 GLY A C 1
ATOM 944 O O . GLY A 1 119 ? -27.594 -16.247 20.949 1.00 78.69 119 GLY A O 1
ATOM 945 N N . ILE A 1 120 ? -28.065 -14.605 22.398 1.00 80.75 120 ILE A N 1
ATOM 946 C CA . ILE A 1 120 ? -28.436 -13.606 21.391 1.00 80.75 120 ILE A CA 1
ATOM 947 C C . ILE A 1 120 ? -27.133 -12.985 20.888 1.00 80.75 120 ILE A C 1
ATOM 949 O O . ILE A 1 120 ? -26.526 -12.149 21.569 1.00 80.75 120 ILE A O 1
ATOM 953 N N . GLU A 1 121 ? -26.664 -13.436 19.724 1.00 71.44 121 GLU A N 1
ATOM 954 C CA . GLU A 1 121 ? -25.447 -12.908 19.113 1.00 71.44 121 GLU A CA 1
ATOM 955 C C . GLU A 1 121 ? -25.616 -11.416 18.823 1.00 71.44 121 GLU A C 1
ATOM 957 O O . GLU A 1 121 ? -26.454 -10.990 18.028 1.00 71.44 121 GLU A O 1
ATOM 962 N N . ALA A 1 122 ? -24.814 -10.598 19.502 1.00 63.22 122 ALA A N 1
ATOM 963 C CA . ALA A 1 122 ? -24.760 -9.184 19.202 1.00 63.22 122 ALA A CA 1
ATOM 964 C C . ALA A 1 122 ? -24.145 -9.015 17.812 1.00 63.22 122 ALA A C 1
ATOM 966 O O . ALA A 1 122 ? -22.982 -9.370 17.603 1.00 63.22 122 ALA A O 1
ATOM 967 N N . GLN A 1 123 ? -24.907 -8.416 16.901 1.00 55.75 123 GLN A N 1
ATOM 968 C CA . GLN A 1 123 ? -24.372 -7.837 15.682 1.00 55.75 123 GLN A CA 1
ATOM 969 C C . GLN A 1 123 ? -23.147 -7.001 16.062 1.00 55.75 123 GLN A C 1
ATOM 971 O O . GLN A 1 123 ? -23.222 -6.197 17.009 1.00 55.75 123 GLN A O 1
ATOM 976 N N . PRO A 1 124 ? -22.005 -7.204 15.383 1.00 46.69 124 PRO A N 1
ATOM 977 C CA . PRO A 1 124 ? -20.840 -6.380 15.621 1.00 46.69 124 PRO A CA 1
ATOM 978 C C . PRO A 1 124 ? -21.277 -4.914 15.485 1.00 46.69 124 PRO A C 1
ATOM 980 O O . PRO A 1 124 ? -22.093 -4.598 14.617 1.00 46.69 124 PRO A O 1
ATOM 983 N N . PRO A 1 125 ? -20.811 -4.016 16.369 1.00 42.75 125 PRO A N 1
ATOM 984 C CA . PRO A 1 125 ? -21.248 -2.629 16.351 1.00 42.75 125 PRO A CA 1
ATOM 985 C C . PRO A 1 125 ? -21.199 -2.051 14.932 1.00 42.75 125 PRO A C 1
ATOM 987 O O . PRO A 1 125 ? -20.251 -2.336 14.212 1.00 42.75 125 PRO A O 1
ATOM 990 N N . ALA A 1 126 ? -22.131 -1.180 14.542 1.00 38.25 126 ALA A N 1
ATOM 991 C CA . ALA A 1 126 ? -22.154 -0.579 13.198 1.00 38.25 126 ALA A CA 1
ATOM 992 C C . ALA A 1 126 ? -20.840 0.140 12.789 1.00 38.25 126 ALA A C 1
ATOM 994 O O . ALA A 1 126 ? -20.611 0.419 11.618 1.00 38.25 126 ALA A O 1
ATOM 995 N N . HIS A 1 127 ? -19.930 0.413 13.734 1.00 45.91 127 HIS A N 1
ATOM 996 C CA . HIS A 1 127 ? -18.575 0.902 13.450 1.00 45.91 127 HIS A CA 1
ATOM 997 C C . HIS A 1 127 ? -17.574 -0.183 12.996 1.00 45.91 127 HIS A C 1
ATOM 999 O O . HIS A 1 127 ? -16.467 0.157 12.589 1.00 45.91 127 HIS A O 1
ATOM 1005 N N . VAL A 1 128 ? -17.925 -1.467 13.091 1.00 41.69 128 VAL A N 1
ATOM 1006 C CA . VAL A 1 128 ? -17.097 -2.631 12.729 1.00 41.69 128 VAL A CA 1
ATOM 1007 C C . VAL A 1 128 ? -17.295 -3.041 11.264 1.00 41.69 128 VAL A C 1
ATOM 1009 O O . VAL A 1 128 ? -16.395 -3.641 10.687 1.00 41.69 128 VAL A O 1
ATOM 1012 N N . LEU A 1 129 ? -18.406 -2.646 10.634 1.00 44.75 129 LEU A N 1
ATOM 1013 C CA . LEU A 1 129 ? -18.702 -2.909 9.220 1.00 44.75 129 LEU A CA 1
ATOM 1014 C C . LEU A 1 129 ? -18.844 -1.612 8.410 1.00 44.75 129 LEU A C 1
ATOM 1016 O O . LEU A 1 129 ? -19.703 -1.497 7.545 1.00 44.75 129 LEU A O 1
ATOM 1020 N N . LYS A 1 130 ? -17.992 -0.615 8.674 1.00 52.59 130 LYS A N 1
ATOM 1021 C CA . LYS A 1 130 ? -17.696 0.387 7.643 1.00 52.59 130 LYS A CA 1
ATOM 1022 C C . LYS A 1 130 ? -16.648 -0.221 6.719 1.00 52.59 130 LYS A C 1
ATOM 1024 O O . LYS A 1 130 ? -15.455 -0.020 6.945 1.00 52.59 130 LYS A O 1
ATOM 1029 N N . THR A 1 131 ? -17.083 -0.995 5.726 1.00 66.56 131 THR A N 1
ATOM 1030 C CA . THR A 1 131 ? -16.261 -1.150 4.525 1.00 66.56 131 THR A CA 1
ATOM 1031 C C . THR A 1 131 ? -16.131 0.246 3.933 1.00 66.56 131 THR A C 1
ATOM 1033 O O . THR A 1 131 ? -17.105 0.961 3.703 1.00 66.56 131 THR A O 1
ATOM 1036 N N . ALA A 1 132 ? -14.900 0.722 3.891 1.00 82.88 132 ALA A N 1
ATOM 1037 C CA . ALA A 1 132 ? -14.582 2.027 3.349 1.00 82.88 132 ALA A CA 1
ATOM 1038 C C . ALA A 1 132 ? -14.292 1.902 1.856 1.00 82.88 132 ALA A C 1
ATOM 1040 O O . ALA A 1 132 ? -14.556 2.845 1.120 1.00 82.88 132 ALA A O 1
ATOM 1041 N N . VAL A 1 133 ? -13.776 0.748 1.425 1.00 89.25 133 VAL A N 1
ATOM 1042 C CA . VAL A 1 133 ? -13.649 0.410 0.009 1.00 89.25 133 VAL A CA 1
ATOM 1043 C C . VAL A 1 133 ? -15.006 -0.090 -0.485 1.00 89.25 133 VAL A C 1
ATOM 1045 O O . VAL A 1 133 ? -15.565 -0.990 0.144 1.00 89.25 133 VAL A O 1
ATOM 1048 N N . PRO A 1 134 ? -15.543 0.461 -1.587 1.00 88.94 134 PRO A N 1
ATOM 1049 C CA . PRO A 1 134 ? -16.775 -0.031 -2.184 1.00 88.94 134 PRO A CA 1
ATOM 1050 C C . PRO A 1 134 ? -16.664 -1.509 -2.565 1.00 88.94 134 PRO A C 1
ATOM 1052 O O . PRO A 1 134 ? -15.670 -1.936 -3.155 1.00 88.94 134 PRO A O 1
ATOM 1055 N N . ASP A 1 135 ? -17.708 -2.281 -2.281 1.00 84.62 135 ASP A N 1
ATOM 1056 C CA . ASP A 1 135 ? -17.750 -3.717 -2.555 1.00 84.62 135 ASP A CA 1
ATOM 1057 C C . ASP A 1 135 ? -17.448 -4.031 -4.030 1.00 84.62 135 ASP A C 1
ATOM 1059 O O . ASP A 1 135 ? -16.649 -4.918 -4.325 1.00 84.62 135 ASP A O 1
ATOM 1063 N N . GLU A 1 136 ? -17.994 -3.257 -4.965 1.00 85.31 136 GLU A N 1
ATOM 1064 C CA . GLU A 1 136 ? -17.755 -3.386 -6.411 1.00 85.31 136 GLU A CA 1
ATOM 1065 C C . GLU A 1 136 ? -16.270 -3.364 -6.821 1.00 85.31 136 GLU A C 1
ATOM 1067 O O . GLU A 1 136 ? -15.903 -3.997 -7.814 1.00 85.31 136 GLU A O 1
ATOM 1072 N N . VAL A 1 137 ? -15.415 -2.692 -6.038 1.00 88.75 137 VAL A N 1
ATOM 1073 C CA . VAL A 1 137 ? -13.961 -2.648 -6.247 1.00 88.75 137 VAL A CA 1
ATOM 1074 C C . VAL A 1 137 ? -13.300 -3.957 -5.808 1.00 88.75 137 VAL A C 1
ATOM 1076 O O . VAL A 1 137 ? -12.275 -4.324 -6.364 1.00 88.75 137 VAL A O 1
ATOM 1079 N N . LEU A 1 138 ? -13.864 -4.677 -4.832 1.00 89.31 138 LEU A N 1
ATOM 1080 C CA . LEU A 1 138 ? -13.287 -5.906 -4.267 1.00 89.31 138 LEU A CA 1
ATOM 1081 C C . LEU A 1 138 ? -13.887 -7.203 -4.833 1.00 89.31 138 LEU A C 1
ATOM 1083 O O . LEU A 1 138 ? -13.272 -8.260 -4.699 1.00 89.31 138 LEU A O 1
ATOM 1087 N N . HIS A 1 139 ? -15.068 -7.149 -5.455 1.00 85.50 139 HIS A N 1
ATOM 1088 C CA . HIS A 1 139 ? -15.770 -8.338 -5.967 1.00 85.50 139 HIS A CA 1
ATOM 1089 C C . HIS A 1 139 ? -15.231 -8.852 -7.309 1.00 85.50 139 HIS A C 1
ATOM 1091 O O . HIS A 1 139 ? -15.492 -9.996 -7.682 1.00 85.50 139 HIS A O 1
ATOM 1097 N N . ARG A 1 140 ? -14.482 -8.028 -8.047 1.00 88.62 140 ARG A N 1
ATOM 1098 C CA . ARG A 1 140 ? -13.855 -8.400 -9.320 1.00 88.62 140 ARG A CA 1
ATOM 1099 C C . ARG A 1 140 ? -12.518 -7.699 -9.484 1.00 88.62 140 ARG A C 1
ATOM 1101 O O . ARG A 1 140 ? -12.271 -6.664 -8.874 1.00 88.62 140 ARG A O 1
ATOM 1108 N N . TRP A 1 141 ? -11.676 -8.241 -10.352 1.00 92.81 141 TRP A N 1
ATOM 1109 C CA . TRP A 1 141 ? -10.460 -7.548 -10.739 1.00 92.81 141 TRP A CA 1
ATOM 1110 C C . TRP A 1 141 ? -10.764 -6.375 -11.670 1.00 92.81 141 TRP A C 1
ATOM 1112 O O . TRP A 1 141 ? -11.546 -6.489 -12.613 1.00 92.81 141 TRP A O 1
ATOM 1122 N N . LEU A 1 142 ? -10.118 -5.253 -11.370 1.00 95.12 142 LEU A N 1
ATOM 1123 C CA . LEU A 1 142 ? -10.099 -4.030 -12.161 1.00 95.12 142 LEU A CA 1
ATOM 1124 C C . LEU A 1 142 ? -8.633 -3.592 -12.331 1.00 95.12 142 LEU A C 1
ATOM 1126 O O . LEU A 1 142 ? -7.831 -3.849 -11.419 1.00 95.12 142 LEU A O 1
ATOM 1130 N N . PRO A 1 143 ? -8.269 -2.907 -13.430 1.00 96.56 143 PRO A N 1
ATOM 1131 C CA . PRO A 1 143 ? -6.926 -2.348 -13.617 1.00 96.56 143 PRO A CA 1
ATOM 1132 C C . PRO A 1 143 ? -6.458 -1.494 -12.427 1.00 96.56 143 PRO A C 1
ATOM 1134 O O . PRO A 1 143 ? -5.320 -1.598 -11.967 1.00 96.56 143 PRO A O 1
ATOM 1137 N N . GLU A 1 144 ? -7.360 -0.692 -11.862 1.00 97.44 144 GLU A N 1
ATOM 1138 C CA . GLU A 1 144 ? -7.129 0.176 -10.707 1.00 97.44 144 GLU A CA 1
ATOM 1139 C C . GLU A 1 144 ? -6.817 -0.630 -9.443 1.00 97.44 144 GLU A C 1
ATOM 1141 O O . GLU A 1 144 ? -5.873 -0.312 -8.713 1.00 97.44 144 GLU A O 1
ATOM 1146 N N . LEU A 1 145 ? -7.573 -1.706 -9.200 1.00 97.31 145 LEU A N 1
ATOM 1147 C CA . LEU A 1 145 ? -7.343 -2.594 -8.063 1.00 97.31 145 LEU A CA 1
ATOM 1148 C C . LEU A 1 145 ? -5.986 -3.289 -8.192 1.00 97.31 145 LEU A C 1
ATOM 1150 O O . LEU A 1 145 ? -5.233 -3.355 -7.221 1.00 97.31 145 LEU A O 1
ATOM 1154 N N . ALA A 1 146 ? -5.637 -3.769 -9.387 1.00 98.12 146 ALA A N 1
ATOM 1155 C CA . ALA A 1 146 ? -4.346 -4.399 -9.627 1.00 98.12 146 ALA A CA 1
ATOM 1156 C C . ALA A 1 146 ? -3.179 -3.448 -9.416 1.00 98.12 146 ALA A C 1
ATOM 1158 O O . ALA A 1 146 ? -2.230 -3.799 -8.707 1.00 98.12 146 ALA A O 1
ATOM 1159 N N . TYR A 1 147 ? -3.291 -2.221 -9.918 1.00 98.50 147 TYR A N 1
ATOM 1160 C CA . TYR A 1 147 ? -2.328 -1.166 -9.639 1.00 98.50 147 TYR A CA 1
ATOM 1161 C C . TYR A 1 147 ? -2.149 -0.931 -8.130 1.00 98.50 147 TYR A C 1
ATOM 1163 O O . TYR A 1 147 ? -1.019 -0.894 -7.632 1.00 98.50 147 TYR A O 1
ATOM 1171 N N . VAL A 1 148 ? -3.247 -0.862 -7.370 1.00 98.19 148 VAL A N 1
ATOM 1172 C CA . VAL A 1 148 ? -3.208 -0.722 -5.906 1.00 98.19 148 VAL A CA 1
ATOM 1173 C C . VAL A 1 148 ? -2.535 -1.917 -5.232 1.00 98.19 148 VAL A C 1
ATOM 1175 O O . VAL A 1 148 ? -1.688 -1.718 -4.361 1.00 98.19 148 VAL A O 1
ATOM 1178 N N . VAL A 1 149 ? -2.845 -3.152 -5.636 1.00 97.88 149 VAL A N 1
ATOM 1179 C CA . VAL A 1 149 ? -2.182 -4.356 -5.105 1.00 97.88 149 VAL A CA 1
ATOM 1180 C C . VAL A 1 149 ? -0.672 -4.294 -5.359 1.00 97.88 149 VAL A C 1
ATOM 1182 O O . VAL A 1 149 ? 0.105 -4.634 -4.467 1.00 97.88 149 VAL A O 1
ATOM 1185 N N . GLY A 1 150 ? -0.246 -3.788 -6.520 1.00 98.00 150 GLY A N 1
ATOM 1186 C CA . GLY A 1 150 ? 1.159 -3.534 -6.848 1.00 98.00 150 GLY A CA 1
ATOM 1187 C C . GLY A 1 150 ? 1.825 -2.531 -5.907 1.00 98.00 150 GLY A C 1
ATOM 1188 O O . GLY A 1 150 ? 2.871 -2.825 -5.320 1.00 98.00 150 GLY A O 1
ATOM 1189 N N . LEU A 1 151 ? 1.187 -1.377 -5.691 1.00 97.75 151 LEU A N 1
ATOM 1190 C CA . LEU A 1 151 ? 1.661 -0.362 -4.744 1.00 97.75 151 LEU A CA 1
ATOM 1191 C C . LEU A 1 151 ? 1.754 -0.909 -3.314 1.00 97.75 151 LEU A C 1
ATOM 1193 O O . LEU A 1 151 ? 2.739 -0.680 -2.608 1.00 97.75 151 LEU A O 1
ATOM 1197 N N . VAL A 1 152 ? 0.745 -1.666 -2.877 1.00 97.25 152 VAL A N 1
ATOM 1198 C CA . VAL A 1 152 ? 0.726 -2.277 -1.545 1.00 97.25 152 VAL A CA 1
ATOM 1199 C C . VAL A 1 152 ? 1.784 -3.370 -1.430 1.00 97.25 152 VAL A C 1
ATOM 1201 O O . VAL A 1 152 ? 2.388 -3.499 -0.365 1.00 97.25 152 VAL A O 1
ATOM 1204 N N . ALA A 1 153 ? 2.063 -4.132 -2.489 1.00 96.44 153 ALA A N 1
ATOM 1205 C CA . ALA A 1 153 ? 3.134 -5.125 -2.513 1.00 96.44 153 ALA A CA 1
ATOM 1206 C C . ALA A 1 153 ? 4.523 -4.482 -2.379 1.00 96.44 153 ALA A C 1
ATOM 1208 O O . ALA A 1 153 ? 5.357 -5.033 -1.664 1.00 96.44 153 ALA A O 1
ATOM 1209 N N . ALA A 1 154 ? 4.734 -3.299 -2.960 1.00 94.00 154 ALA A N 1
ATOM 1210 C CA . ALA A 1 154 ? 5.941 -2.494 -2.777 1.00 94.00 154 ALA A CA 1
ATOM 1211 C C . ALA A 1 154 ? 5.973 -1.839 -1.379 1.00 94.00 154 ALA A C 1
ATOM 1213 O O . ALA A 1 154 ? 6.529 -2.387 -0.423 1.00 94.00 154 ALA A O 1
ATOM 1214 N N . GLU A 1 155 ? 5.242 -0.741 -1.183 1.00 91.88 155 GLU A N 1
ATOM 1215 C CA . GLU A 1 155 ? 5.398 0.134 -0.009 1.00 91.88 155 GLU A CA 1
ATOM 1216 C C . GLU A 1 155 ? 4.384 -0.127 1.124 1.00 91.88 155 GLU A C 1
ATOM 1218 O O . GLU A 1 155 ? 4.563 0.322 2.262 1.00 91.88 155 GLU A O 1
ATOM 1223 N N . GLY A 1 156 ? 3.306 -0.869 0.850 1.00 91.50 156 GLY A N 1
ATOM 1224 C CA . GLY A 1 156 ? 2.195 -1.061 1.787 1.00 91.50 156 GLY A CA 1
ATOM 1225 C C . GLY A 1 156 ? 2.546 -1.822 3.072 1.00 91.50 156 GLY A C 1
ATOM 1226 O O . GLY A 1 156 ? 3.415 -2.700 3.103 1.00 91.50 156 GLY A O 1
ATOM 1227 N N . ASN A 1 157 ? 1.823 -1.514 4.150 1.00 92.31 157 ASN A N 1
ATOM 1228 C CA . ASN A 1 157 ? 1.993 -2.125 5.466 1.00 92.31 157 ASN A CA 1
ATOM 1229 C C . ASN A 1 157 ? 0.656 -2.616 6.037 1.00 92.31 157 ASN A C 1
ATOM 1231 O O . ASN A 1 157 ? -0.164 -1.826 6.515 1.00 92.31 157 ASN A O 1
ATOM 1235 N N . LEU A 1 158 ? 0.482 -3.937 6.047 1.00 92.19 158 LEU A N 1
ATOM 1236 C CA . LEU A 1 158 ? -0.591 -4.615 6.767 1.00 92.19 158 LEU A CA 1
ATOM 1237 C C . LEU A 1 158 ? -0.223 -4.666 8.256 1.00 92.19 158 LEU A C 1
ATOM 1239 O O . LEU A 1 158 ? 0.808 -5.227 8.642 1.00 92.19 158 LEU A O 1
ATOM 1243 N N . LYS A 1 159 ? -1.059 -4.072 9.117 1.00 86.75 159 LYS A N 1
ATOM 1244 C CA . LYS A 1 159 ? -0.842 -4.131 10.573 1.00 86.75 159 LYS A CA 1
ATOM 1245 C C . LYS A 1 159 ? -0.954 -5.575 11.077 1.00 86.75 159 LYS A C 1
ATOM 1247 O O . LYS A 1 159 ? -1.543 -6.426 10.416 1.00 86.75 159 LYS A O 1
ATOM 1252 N N . LYS A 1 160 ? -0.396 -5.843 12.264 1.00 78.12 160 LYS A N 1
ATOM 1253 C CA . LYS A 1 160 ? -0.401 -7.177 12.893 1.00 78.12 160 LYS A CA 1
ATOM 1254 C C . LYS A 1 160 ? -1.785 -7.838 12.840 1.00 78.12 160 LYS A C 1
ATOM 1256 O O . LYS A 1 160 ? -2.800 -7.143 12.911 1.00 78.12 160 LYS A O 1
ATOM 1261 N N . VAL A 1 161 ? -1.771 -9.168 12.741 1.00 59.62 161 VAL A N 1
ATOM 1262 C CA . VAL A 1 161 ? -2.942 -10.054 12.821 1.00 59.62 161 VAL A CA 1
ATOM 1263 C C . VAL A 1 161 ? -3.833 -9.582 13.983 1.00 59.62 161 VAL A C 1
ATOM 1265 O O . VAL A 1 161 ? -3.301 -9.185 15.020 1.00 59.62 161 VAL A O 1
ATOM 1268 N N . HIS A 1 162 ? -5.154 -9.516 13.775 1.00 61.28 162 HIS A N 1
ATOM 1269 C CA . HIS A 1 162 ? -6.178 -8.863 14.628 1.00 61.28 162 HIS A CA 1
ATOM 1270 C C . HIS A 1 162 ? -6.403 -7.355 14.427 1.00 61.28 162 HIS A C 1
ATOM 1272 O O . HIS A 1 162 ? -7.211 -6.754 15.136 1.00 61.28 162 HIS A O 1
ATOM 1278 N N . ARG A 1 163 ? -5.734 -6.718 13.461 1.00 75.25 163 ARG A N 1
ATOM 1279 C CA . ARG A 1 163 ? -6.097 -5.369 13.004 1.00 75.25 163 ARG A CA 1
ATOM 1280 C C . ARG A 1 163 ? -6.440 -5.400 11.527 1.00 75.25 163 ARG A C 1
ATOM 1282 O O . ARG A 1 163 ? -5.567 -5.685 10.716 1.00 75.25 163 ARG A O 1
ATOM 1289 N N . ASN A 1 164 ? -7.646 -4.963 11.178 1.00 85.56 164 ASN A N 1
ATOM 1290 C CA . ASN A 1 164 ? -8.122 -4.845 9.793 1.00 85.56 164 ASN A CA 1
ATOM 1291 C C . ASN A 1 164 ? -7.523 -3.636 9.057 1.00 85.56 164 ASN A C 1
ATOM 1293 O O . ASN A 1 164 ? -8.130 -3.060 8.165 1.00 85.56 164 ASN A O 1
ATOM 1297 N N . THR A 1 165 ? -6.339 -3.200 9.483 1.00 89.38 165 THR A N 1
ATOM 1298 C CA . THR A 1 165 ? -5.760 -1.923 9.093 1.00 89.38 165 THR A CA 1
ATOM 1299 C C . THR A 1 165 ? -4.663 -2.119 8.059 1.00 89.38 165 THR A C 1
ATOM 1301 O O . THR A 1 165 ? -3.704 -2.866 8.291 1.00 89.38 165 THR A O 1
ATOM 1304 N N . VAL A 1 166 ? -4.776 -1.380 6.963 1.00 94.06 166 VAL A N 1
ATOM 1305 C CA . VAL A 1 166 ? -3.780 -1.261 5.901 1.00 94.06 166 VAL A CA 1
ATOM 1306 C C . VAL A 1 166 ? -3.297 0.184 5.877 1.00 94.06 166 VAL A C 1
ATOM 1308 O O . VAL A 1 166 ? -4.089 1.124 5.811 1.00 94.06 166 VAL A O 1
ATOM 1311 N N . SER A 1 167 ? -1.985 0.377 5.976 1.00 95.00 167 SER A N 1
ATOM 1312 C CA . SER A 1 167 ? -1.356 1.686 5.811 1.00 95.00 167 SER A CA 1
ATOM 1313 C C . SER A 1 167 ? -0.596 1.713 4.493 1.00 95.00 167 SER A C 1
ATOM 1315 O O . SER A 1 167 ? 0.222 0.826 4.247 1.00 95.00 167 SER A O 1
ATOM 1317 N N . PHE A 1 168 ? -0.809 2.755 3.695 1.00 97.00 168 PHE A N 1
ATOM 1318 C CA . PHE A 1 168 ? -0.029 3.018 2.490 1.00 97.00 168 PHE A CA 1
ATOM 1319 C C . PHE A 1 168 ? 0.776 4.309 2.689 1.00 97.00 168 PHE A C 1
ATOM 1321 O O . PHE A 1 168 ? 0.195 5.399 2.710 1.00 97.00 168 PHE A O 1
ATOM 1328 N N . PRO A 1 169 ? 2.085 4.195 2.968 1.00 95.94 169 PRO A N 1
ATOM 1329 C CA . PRO A 1 169 ? 2.991 5.327 3.027 1.00 95.94 169 PRO A CA 1
ATOM 1330 C C . PRO A 1 169 ? 3.699 5.555 1.688 1.00 95.94 169 PRO A C 1
ATOM 1332 O O . PRO A 1 169 ? 4.011 4.588 1.009 1.00 95.94 169 PRO A O 1
ATOM 1335 N N . SER A 1 170 ? 4.046 6.802 1.377 1.00 96.12 170 SER A N 1
ATOM 1336 C CA . SER A 1 170 ? 4.950 7.129 0.269 1.00 96.12 170 SER A CA 1
ATOM 1337 C C . SER A 1 170 ? 5.603 8.500 0.468 1.00 96.12 170 SER A C 1
ATOM 1339 O O . SER A 1 170 ? 5.073 9.352 1.189 1.00 96.12 170 SER A O 1
ATOM 1341 N N . THR A 1 171 ? 6.763 8.730 -0.147 1.00 94.75 171 THR A N 1
ATOM 1342 C CA . THR A 1 171 ? 7.346 10.080 -0.280 1.00 94.75 171 THR A CA 1
ATOM 1343 C C . THR A 1 171 ? 6.756 10.853 -1.457 1.00 94.75 171 THR A C 1
ATOM 1345 O O . THR A 1 171 ? 6.852 12.076 -1.489 1.00 94.75 171 THR A O 1
ATOM 1348 N N . ASP A 1 172 ? 6.118 10.165 -2.406 1.00 94.94 172 ASP A N 1
ATOM 1349 C CA . ASP A 1 172 ? 5.433 10.780 -3.539 1.00 94.94 172 ASP A CA 1
ATOM 1350 C C . ASP A 1 172 ? 3.952 11.005 -3.177 1.00 94.94 172 ASP A C 1
ATOM 1352 O O . ASP A 1 172 ? 3.161 10.066 -3.065 1.00 94.94 172 ASP A O 1
ATOM 1356 N N . ARG A 1 173 ? 3.550 12.270 -2.987 1.00 95.56 173 ARG A N 1
ATOM 1357 C CA . ARG A 1 173 ? 2.157 12.638 -2.662 1.00 95.56 173 ARG A CA 1
ATOM 1358 C C . ARG A 1 173 ? 1.155 12.141 -3.711 1.00 95.56 173 ARG A C 1
ATOM 1360 O O . ARG A 1 173 ? 0.070 11.690 -3.354 1.00 95.56 173 ARG A O 1
ATOM 1367 N N . GLU A 1 174 ? 1.555 12.174 -4.977 1.00 97.00 174 GLU A N 1
ATOM 1368 C CA . GLU A 1 174 ? 0.761 11.716 -6.118 1.00 97.00 174 GLU A CA 1
ATOM 1369 C C . GLU A 1 174 ? 0.347 10.240 -5.984 1.00 97.00 174 GLU A C 1
ATOM 1371 O O . GLU A 1 174 ? -0.792 9.886 -6.286 1.00 97.00 174 GLU A O 1
ATOM 1376 N N . LEU A 1 175 ? 1.226 9.378 -5.451 1.00 97.31 175 LEU A N 1
ATOM 1377 C CA . LEU A 1 175 ? 0.892 7.970 -5.216 1.00 97.31 175 LEU A CA 1
ATOM 1378 C C . LEU A 1 175 ? -0.214 7.812 -4.176 1.00 97.31 175 LEU A C 1
ATOM 1380 O O . LEU A 1 175 ? -1.077 6.953 -4.333 1.00 97.31 175 LEU A O 1
ATOM 1384 N N . ILE A 1 176 ? -0.222 8.641 -3.129 1.00 97.56 176 ILE A N 1
ATOM 1385 C CA . ILE A 1 176 ? -1.277 8.616 -2.107 1.00 97.56 176 ILE A CA 1
ATOM 1386 C C . ILE A 1 176 ? -2.632 8.991 -2.711 1.00 97.56 176 ILE A C 1
ATOM 1388 O O . ILE A 1 176 ? -3.657 8.397 -2.376 1.00 97.56 176 ILE A O 1
ATOM 1392 N N . GLU A 1 177 ? -2.647 9.984 -3.592 1.00 97.19 177 GLU A N 1
ATOM 1393 C CA . GLU A 1 177 ? -3.858 10.449 -4.268 1.00 97.19 177 GLU A CA 1
ATOM 1394 C C . GLU A 1 177 ? -4.352 9.422 -5.286 1.00 97.19 177 GLU A C 1
ATOM 1396 O O . GLU A 1 177 ? -5.541 9.111 -5.317 1.00 97.19 177 GLU A O 1
ATOM 1401 N N . THR A 1 178 ? -3.443 8.814 -6.051 1.00 97.94 178 THR A N 1
ATOM 1402 C CA . THR A 1 178 ? -3.785 7.745 -6.992 1.00 97.94 178 THR A CA 1
ATOM 1403 C C . THR A 1 178 ? -4.265 6.482 -6.288 1.00 97.94 178 THR A C 1
ATOM 1405 O O . THR A 1 178 ? -5.270 5.920 -6.712 1.00 97.94 178 THR A O 1
ATOM 1408 N N . TYR A 1 179 ? -3.641 6.085 -5.177 1.00 97.94 179 TYR A N 1
ATOM 1409 C CA . TYR A 1 179 ? -4.103 4.980 -4.334 1.00 97.94 179 TYR A CA 1
ATOM 1410 C C . TYR A 1 179 ? -5.549 5.189 -3.860 1.00 97.94 179 TYR A C 1
ATOM 1412 O O . TYR A 1 179 ? -6.381 4.294 -3.978 1.00 97.94 179 TYR A O 1
ATOM 1420 N N . GLN A 1 180 ? -5.860 6.385 -3.352 1.00 96.69 180 GLN A N 1
ATOM 1421 C CA . GLN A 1 180 ? -7.203 6.725 -2.880 1.00 96.69 180 GLN A CA 1
ATOM 1422 C C . GLN A 1 180 ? -8.235 6.720 -4.010 1.00 96.69 180 GLN A C 1
ATOM 1424 O O . GLN A 1 180 ? -9.295 6.118 -3.861 1.00 96.69 180 GLN A O 1
ATOM 1429 N N . ARG A 1 181 ? -7.891 7.326 -5.153 1.00 96.94 181 ARG A N 1
ATOM 1430 C CA . ARG A 1 181 ? -8.740 7.365 -6.350 1.00 96.94 181 ARG A CA 1
ATOM 1431 C C . ARG A 1 181 ? -9.060 5.964 -6.867 1.00 96.94 181 ARG A C 1
ATOM 1433 O O . ARG A 1 181 ? -10.222 5.670 -7.103 1.00 96.94 181 ARG A O 1
ATOM 1440 N N . CYS A 1 182 ? -8.048 5.101 -6.985 1.00 96.88 182 CYS A N 1
ATOM 1441 C CA . CYS A 1 182 ? -8.205 3.723 -7.462 1.00 96.88 182 CYS A CA 1
ATOM 1442 C C . CYS A 1 182 ? -9.083 2.868 -6.538 1.00 96.88 182 CYS A C 1
ATOM 1444 O O . CYS A 1 182 ? -9.756 1.959 -7.006 1.00 96.88 182 CYS A O 1
ATOM 1446 N N . LEU A 1 183 ? -9.081 3.151 -5.231 1.00 95.38 183 LEU A N 1
ATOM 1447 C CA . LEU A 1 183 ? -9.938 2.469 -4.258 1.00 95.38 183 LEU A CA 1
ATOM 1448 C C . LEU A 1 183 ? -11.309 3.132 -4.065 1.00 95.38 183 LEU A C 1
ATOM 1450 O O . LEU A 1 183 ? -12.116 2.605 -3.305 1.00 95.38 183 LEU A O 1
ATOM 1454 N N . GLY A 1 184 ? -11.567 4.290 -4.679 1.00 94.19 184 GLY A N 1
ATOM 1455 C CA . GLY A 1 184 ? -12.802 5.046 -4.456 1.00 94.19 184 GLY A CA 1
ATOM 1456 C C . GLY A 1 184 ? -12.957 5.571 -3.022 1.00 94.19 184 GLY A C 1
ATOM 1457 O O . GLY A 1 184 ? -14.076 5.727 -2.543 1.00 94.19 184 GLY A O 1
ATOM 1458 N N . VAL A 1 185 ? -11.850 5.829 -2.314 1.00 92.44 185 VAL A N 1
ATOM 1459 C CA . VAL A 1 185 ? -11.865 6.276 -0.909 1.00 92.44 185 VAL A CA 1
ATOM 1460 C C . VAL A 1 185 ? -11.351 7.703 -0.756 1.00 92.44 185 VAL A C 1
ATOM 1462 O O . VAL A 1 185 ? -10.462 8.140 -1.479 1.00 92.44 185 VAL A O 1
ATOM 1465 N N . SER A 1 186 ? -11.854 8.415 0.252 1.00 91.81 186 SER A N 1
ATOM 1466 C CA . SER A 1 186 ? -11.346 9.731 0.657 1.00 91.81 186 SER A CA 1
ATOM 1467 C C . SER A 1 186 ? -10.928 9.690 2.125 1.00 91.81 186 SER A C 1
ATOM 1469 O O . SER A 1 186 ? -11.758 9.756 3.032 1.00 91.81 186 SER A O 1
ATOM 1471 N N . LEU A 1 187 ? -9.627 9.545 2.363 1.00 90.44 187 LEU A N 1
ATOM 1472 C CA . LEU A 1 187 ? -9.014 9.385 3.677 1.00 90.44 187 LEU A CA 1
ATOM 1473 C C . LEU A 1 187 ? -8.184 10.618 4.041 1.00 90.44 187 LEU A C 1
ATOM 1475 O O . LEU A 1 187 ? -7.596 11.296 3.199 1.00 90.44 187 LEU A O 1
ATOM 1479 N N . HIS A 1 188 ? -8.072 10.890 5.339 1.00 91.69 188 HIS A N 1
ATOM 1480 C CA . HIS A 1 188 ? -7.143 11.910 5.808 1.00 91.69 188 HIS A CA 1
ATOM 1481 C C . HIS A 1 188 ? -5.695 11.482 5.527 1.00 91.69 188 HIS A C 1
ATOM 1483 O O . HIS A 1 188 ? -5.264 10.403 5.945 1.00 91.69 188 HIS A O 1
ATOM 1489 N N . VAL A 1 189 ? -4.930 12.350 4.858 1.00 94.44 189 VAL A N 1
ATOM 1490 C CA . VAL A 1 189 ? -3.513 12.102 4.581 1.00 94.44 189 VAL A CA 1
ATOM 1491 C C . VAL A 1 189 ? -2.646 12.708 5.679 1.00 94.44 189 VAL A C 1
ATOM 1493 O O . VAL A 1 189 ? -2.479 13.925 5.760 1.00 94.44 189 VAL A O 1
ATOM 1496 N N . TYR A 1 190 ? -2.028 11.845 6.478 1.00 95.31 190 TYR A N 1
ATOM 1497 C CA . TYR A 1 190 ? -1.035 12.249 7.464 1.00 95.31 190 TYR A CA 1
ATOM 1498 C C . TYR A 1 190 ? 0.314 12.510 6.783 1.00 95.31 190 TYR A C 1
ATOM 1500 O O . TYR A 1 190 ? 0.767 11.693 5.981 1.00 95.31 190 TYR A O 1
ATOM 1508 N N . THR A 1 191 ? 0.979 13.618 7.116 1.00 95.94 191 THR A N 1
ATOM 1509 C CA . THR A 1 191 ? 2.311 13.955 6.589 1.00 95.94 191 THR A CA 1
ATOM 1510 C C . THR A 1 191 ? 3.307 14.096 7.732 1.00 95.94 191 THR A C 1
ATOM 1512 O O . THR A 1 191 ? 3.104 14.884 8.652 1.00 95.94 191 THR A O 1
ATOM 1515 N N . GLN A 1 192 ? 4.391 13.324 7.674 1.00 93.88 192 GLN A N 1
ATOM 1516 C CA . GLN A 1 192 ? 5.494 13.395 8.623 1.00 93.88 192 GLN A CA 1
ATOM 1517 C C . GLN A 1 192 ? 6.682 14.122 7.994 1.00 93.88 192 GLN A C 1
ATOM 1519 O O . GLN A 1 192 ? 7.170 13.722 6.938 1.00 93.88 192 GLN A O 1
ATOM 1524 N N . HIS A 1 193 ? 7.198 15.129 8.697 1.00 95.12 193 HIS A N 1
ATOM 1525 C CA . HIS A 1 193 ? 8.443 15.812 8.353 1.00 95.12 193 HIS A CA 1
ATOM 1526 C C . HIS A 1 193 ? 9.566 15.320 9.265 1.00 95.12 193 HIS A C 1
ATOM 1528 O O . HIS A 1 193 ? 9.381 15.189 10.477 1.00 95.12 193 HIS A O 1
ATOM 1534 N N . ARG A 1 194 ? 10.733 15.032 8.687 1.00 92.62 194 ARG A N 1
ATOM 1535 C CA . ARG A 1 194 ? 11.963 14.736 9.432 1.00 92.62 194 ARG A CA 1
ATOM 1536 C C . ARG A 1 194 ? 13.099 15.584 8.856 1.00 92.62 194 ARG A C 1
ATOM 1538 O O . ARG A 1 194 ? 13.192 15.660 7.631 1.00 92.62 194 ARG A O 1
ATOM 1545 N N . PRO A 1 195 ? 13.952 16.208 9.689 1.00 93.25 195 PRO A N 1
ATOM 1546 C CA . PRO A 1 195 ? 15.082 16.993 9.199 1.00 93.25 195 PRO A CA 1
ATOM 1547 C C . PRO A 1 195 ? 15.967 16.182 8.241 1.00 93.25 195 PRO A C 1
ATOM 1549 O O . PRO A 1 195 ? 16.284 15.027 8.523 1.00 93.25 195 PRO A O 1
ATOM 1552 N N . GLY A 1 196 ? 16.332 16.773 7.100 1.00 91.62 196 GLY A N 1
ATOM 1553 C CA . GLY A 1 196 ? 17.181 16.135 6.084 1.00 91.62 196 GLY A CA 1
ATOM 1554 C C . GLY A 1 196 ? 16.521 15.006 5.278 1.00 91.62 196 GLY A C 1
ATOM 1555 O O . GLY A 1 196 ? 17.201 14.358 4.489 1.00 91.62 196 GLY A O 1
ATOM 1556 N N . CYS A 1 197 ? 15.221 14.754 5.457 1.00 91.62 197 CYS A N 1
ATOM 1557 C CA . CYS A 1 197 ? 14.465 13.753 4.703 1.00 91.62 197 CYS A CA 1
ATOM 1558 C C . CYS A 1 197 ? 13.325 14.410 3.921 1.00 91.62 197 CYS A C 1
ATOM 1560 O O . CYS A 1 197 ? 12.749 15.406 4.363 1.00 91.62 197 CYS A O 1
ATOM 1562 N N . LEU A 1 198 ? 12.943 13.801 2.797 1.00 91.50 198 LEU A N 1
ATOM 1563 C CA . LEU A 1 198 ? 11.704 14.162 2.111 1.00 91.50 198 LEU A CA 1
ATOM 1564 C C . LEU A 1 198 ? 10.490 13.920 3.030 1.00 91.50 198 LEU A C 1
ATOM 1566 O O . LEU A 1 198 ? 10.521 12.997 3.857 1.00 91.50 198 LEU A O 1
ATOM 1570 N N . PRO A 1 199 ? 9.424 14.734 2.908 1.00 93.88 199 PRO A N 1
ATOM 1571 C CA . PRO A 1 199 ? 8.190 14.497 3.641 1.00 93.88 199 PRO A CA 1
ATOM 1572 C C . PRO A 1 199 ? 7.630 13.117 3.294 1.00 93.88 199 PRO A C 1
ATOM 1574 O O . PRO A 1 199 ? 7.664 12.677 2.146 1.00 93.88 199 PRO A O 1
ATOM 1577 N N . ARG A 1 200 ? 7.109 12.425 4.307 1.00 95.56 200 ARG A N 1
ATOM 1578 C CA . ARG A 1 200 ? 6.486 11.111 4.144 1.00 95.56 200 ARG A CA 1
ATOM 1579 C C . ARG A 1 200 ? 4.993 11.232 4.372 1.00 95.56 200 ARG A C 1
ATOM 1581 O O . ARG A 1 200 ? 4.556 11.540 5.481 1.00 95.56 200 ARG A O 1
ATOM 1588 N N . HIS A 1 201 ? 4.223 10.961 3.334 1.00 96.69 201 HIS A N 1
ATOM 1589 C CA . HIS A 1 201 ? 2.771 10.952 3.363 1.00 96.69 201 HIS A CA 1
ATOM 1590 C C . HIS A 1 201 ? 2.262 9.547 3.680 1.00 96.69 201 HIS A C 1
ATOM 1592 O O . HIS A 1 201 ? 2.916 8.551 3.371 1.00 96.69 201 HIS A O 1
ATOM 1598 N N . GLN A 1 202 ? 1.108 9.447 4.330 1.00 96.06 202 GLN A N 1
ATOM 1599 C CA . GLN A 1 202 ? 0.504 8.166 4.659 1.00 96.06 202 GLN A CA 1
ATOM 1600 C C . GLN A 1 202 ? -1.012 8.284 4.752 1.00 96.06 202 GLN A C 1
ATOM 1602 O O . GLN A 1 202 ? -1.535 9.149 5.455 1.00 96.06 202 GLN A O 1
ATOM 1607 N N . VAL A 1 203 ? -1.704 7.336 4.128 1.00 95.44 203 VAL A N 1
ATOM 1608 C CA . VAL A 1 203 ? -3.116 7.044 4.403 1.00 95.44 203 VAL A CA 1
ATOM 1609 C C . VAL A 1 203 ? -3.232 5.745 5.178 1.00 95.44 203 VAL A C 1
ATOM 1611 O O . VAL A 1 203 ? -2.359 4.871 5.132 1.00 95.44 203 VAL A O 1
ATOM 1614 N N . THR A 1 204 ? -4.275 5.628 5.988 1.00 93.44 204 THR A N 1
ATOM 1615 C CA . THR A 1 204 ? -4.537 4.421 6.767 1.00 93.44 204 THR A CA 1
ATOM 1616 C C . THR A 1 204 ? -6.018 4.127 6.751 1.00 93.44 204 THR A C 1
ATOM 1618 O O . THR A 1 204 ? -6.835 4.987 7.063 1.00 93.44 204 THR A O 1
ATOM 1621 N N . LEU A 1 205 ? -6.324 2.895 6.378 1.00 90.62 205 LEU A N 1
ATOM 1622 C CA . LEU A 1 205 ? -7.662 2.388 6.178 1.00 90.62 205 LEU A CA 1
ATOM 1623 C C . LEU A 1 205 ? -7.875 1.200 7.107 1.00 90.62 205 LEU A C 1
ATOM 1625 O O . LEU A 1 205 ? -7.011 0.327 7.167 1.00 90.62 205 LEU A O 1
ATOM 1629 N N . SER A 1 206 ? -8.998 1.163 7.819 1.00 89.56 206 SER A N 1
ATOM 1630 C CA . SER A 1 206 ? -9.418 -0.002 8.599 1.00 89.56 206 SER A CA 1
ATOM 1631 C C . SER A 1 206 ? -10.655 -0.596 7.949 1.00 89.56 206 SER A C 1
ATOM 1633 O O . SER A 1 206 ? -11.740 -0.053 8.114 1.00 89.56 206 SER A O 1
ATOM 1635 N N . ASP A 1 207 ? -10.464 -1.679 7.208 1.00 89.25 207 ASP A N 1
ATOM 1636 C CA . ASP A 1 207 ? -11.491 -2.325 6.399 1.00 89.25 207 ASP A CA 1
ATOM 1637 C C . ASP A 1 207 ? -11.227 -3.846 6.383 1.00 89.25 207 ASP A C 1
ATOM 1639 O O . ASP A 1 207 ? -10.193 -4.279 5.858 1.00 89.25 207 ASP A O 1
ATOM 1643 N N . PRO A 1 208 ? -12.096 -4.667 7.008 1.00 87.25 208 PRO A N 1
ATOM 1644 C CA . PRO A 1 208 ? -11.919 -6.117 7.066 1.00 87.25 208 PRO A CA 1
ATOM 1645 C C . PRO A 1 208 ? -11.955 -6.790 5.692 1.00 87.25 208 PRO A C 1
ATOM 1647 O O . PRO A 1 208 ? -11.179 -7.717 5.467 1.00 87.25 208 PRO A O 1
ATOM 1650 N N . ALA A 1 209 ? -12.817 -6.328 4.780 1.00 90.00 209 ALA A N 1
ATOM 1651 C CA . ALA A 1 209 ? -12.983 -6.925 3.458 1.00 90.00 209 ALA A CA 1
ATOM 1652 C C . ALA A 1 209 ? -11.748 -6.656 2.597 1.00 90.00 209 ALA A C 1
ATOM 1654 O O . ALA A 1 209 ? -11.152 -7.585 2.053 1.00 90.00 209 ALA A O 1
ATOM 1655 N N . TYR A 1 210 ? -11.283 -5.405 2.570 1.00 93.31 210 TYR A N 1
ATOM 1656 C CA . TYR A 1 210 ? -10.055 -5.047 1.860 1.00 93.31 210 TYR A CA 1
ATOM 1657 C C . TYR A 1 210 ? -8.829 -5.757 2.444 1.00 93.31 210 TYR A C 1
ATOM 1659 O O . TYR A 1 210 ? -7.982 -6.271 1.711 1.00 93.31 210 TYR A O 1
ATOM 1667 N N . ARG A 1 211 ? -8.735 -5.839 3.777 1.00 91.88 211 ARG A N 1
ATOM 1668 C CA . ARG A 1 211 ? -7.658 -6.579 4.439 1.00 91.88 211 ARG A CA 1
ATOM 1669 C C . ARG A 1 211 ? -7.676 -8.061 4.055 1.00 91.88 211 ARG A C 1
ATOM 1671 O O . ARG A 1 211 ? -6.629 -8.585 3.676 1.00 91.88 211 ARG A O 1
ATOM 1678 N N . GLY A 1 212 ? -8.837 -8.705 4.148 1.00 90.56 212 GLY A N 1
ATOM 1679 C CA . GLY A 1 212 ? -9.014 -10.112 3.802 1.00 90.56 212 GLY A CA 1
ATOM 1680 C C . GLY A 1 212 ? -8.715 -10.389 2.330 1.00 90.56 212 GLY A C 1
ATOM 1681 O O . GLY A 1 212 ? -8.053 -11.377 2.025 1.00 90.56 212 GLY A O 1
ATOM 1682 N N . PHE A 1 213 ? -9.104 -9.482 1.430 1.00 93.31 213 PHE A N 1
ATOM 1683 C CA . PHE A 1 213 ? -8.759 -9.549 0.010 1.00 93.31 213 PHE A CA 1
ATOM 1684 C C . PHE A 1 213 ? -7.237 -9.582 -0.202 1.00 93.31 213 PHE A C 1
ATOM 1686 O O . PHE A 1 213 ? -6.719 -10.507 -0.827 1.00 93.31 213 PHE A O 1
ATOM 1693 N N . LEU A 1 214 ? -6.498 -8.625 0.375 1.00 94.88 214 LEU A N 1
ATOM 1694 C CA . LEU A 1 214 ? -5.036 -8.562 0.242 1.00 94.88 214 LEU A CA 1
ATOM 1695 C C . LEU A 1 214 ? -4.346 -9.810 0.818 1.00 94.88 214 LEU A C 1
ATOM 1697 O O . LEU A 1 214 ? -3.429 -10.351 0.197 1.00 94.88 214 LEU A O 1
ATOM 1701 N N . GLU A 1 215 ? -4.793 -10.289 1.982 1.00 92.75 215 GLU A N 1
ATOM 1702 C CA . GLU A 1 215 ? -4.278 -11.527 2.584 1.00 92.75 215 GLU A CA 1
ATOM 1703 C C . GLU A 1 215 ? -4.581 -12.752 1.713 1.00 92.75 215 GLU A C 1
ATOM 1705 O O . GLU A 1 215 ? -3.696 -13.577 1.483 1.00 92.75 215 GLU A O 1
ATOM 1710 N N . GLY A 1 216 ? -5.787 -12.835 1.145 1.00 90.75 216 GLY A N 1
ATOM 1711 C CA . GLY A 1 216 ? -6.191 -13.892 0.218 1.00 90.75 216 GLY A CA 1
ATOM 1712 C C . GLY A 1 216 ? -5.329 -13.958 -1.047 1.00 90.75 216 GLY A C 1
ATOM 1713 O O . GLY A 1 216 ? -5.108 -15.055 -1.579 1.00 90.75 216 GLY A O 1
ATOM 1714 N N . MET A 1 217 ? -4.791 -12.811 -1.482 1.00 92.31 217 MET A N 1
ATOM 1715 C CA . MET A 1 217 ? -3.833 -12.703 -2.588 1.00 92.31 217 MET A CA 1
ATOM 1716 C C . MET A 1 217 ? -2.413 -13.146 -2.225 1.00 92.31 217 MET A C 1
ATOM 1718 O O . MET A 1 217 ? -1.623 -13.395 -3.133 1.00 92.31 217 MET A O 1
ATOM 1722 N N . GLY A 1 218 ? -2.092 -13.270 -0.934 1.00 91.44 218 GLY A N 1
ATOM 1723 C CA . GLY A 1 218 ? -0.770 -13.655 -0.433 1.00 91.44 218 GLY A CA 1
ATOM 1724 C C . GLY A 1 218 ? 0.039 -12.512 0.189 1.00 91.44 218 GLY A C 1
ATOM 1725 O O . GLY A 1 218 ? 1.217 -12.701 0.489 1.00 91.44 218 GLY A O 1
ATOM 1726 N N . LEU A 1 219 ? -0.550 -11.327 0.401 1.00 92.69 219 LEU A N 1
ATOM 1727 C CA . LEU A 1 219 ? 0.118 -10.242 1.125 1.00 92.69 219 LEU A CA 1
ATOM 1728 C C . LEU A 1 219 ? 0.003 -10.456 2.633 1.00 92.69 219 LEU A C 1
ATOM 1730 O O . LEU A 1 219 ? -1.091 -10.551 3.178 1.00 92.69 219 LEU A O 1
ATOM 1734 N N . THR A 1 220 ? 1.134 -10.454 3.334 1.00 88.06 220 THR A N 1
ATOM 1735 C CA . THR A 1 220 ? 1.167 -10.660 4.787 1.00 88.06 220 THR A CA 1
ATOM 1736 C C . THR A 1 220 ? 1.674 -9.423 5.534 1.00 88.06 220 THR A C 1
ATOM 1738 O O . THR A 1 220 ? 2.411 -8.596 4.980 1.00 88.06 220 THR A O 1
ATOM 1741 N N . PRO A 1 221 ? 1.337 -9.274 6.828 1.00 85.25 221 PRO A N 1
ATOM 1742 C CA . PRO A 1 221 ? 2.009 -8.325 7.710 1.00 85.25 221 PRO A CA 1
ATOM 1743 C C . PRO A 1 221 ? 3.528 -8.493 7.683 1.00 85.25 221 PRO A C 1
ATOM 1745 O O . PRO A 1 221 ? 4.036 -9.585 7.457 1.00 85.25 221 PRO A O 1
ATOM 1748 N N . ALA A 1 222 ? 4.254 -7.395 7.920 1.00 79.94 222 ALA A N 1
ATOM 1749 C CA . ALA A 1 222 ? 5.714 -7.392 8.059 1.00 79.94 222 ALA A CA 1
ATOM 1750 C C . ALA A 1 222 ? 6.501 -8.069 6.909 1.00 79.94 222 ALA A C 1
ATOM 1752 O O . ALA A 1 222 ? 7.675 -8.386 7.095 1.00 79.94 222 ALA A O 1
ATOM 1753 N N . LYS A 1 223 ? 5.903 -8.195 5.711 1.00 78.62 223 LYS A N 1
ATOM 1754 C CA . LYS A 1 223 ? 6.434 -8.909 4.532 1.00 78.62 223 LYS A CA 1
ATOM 1755 C C . LYS A 1 223 ? 7.929 -8.678 4.256 1.00 78.62 223 LYS A C 1
ATOM 1757 O O . LYS A 1 223 ? 8.671 -9.616 3.998 1.00 78.62 223 LYS A O 1
ATOM 1762 N N . THR A 1 224 ? 8.392 -7.432 4.371 1.00 76.50 224 THR A N 1
ATOM 1763 C CA . THR A 1 224 ? 9.782 -7.013 4.126 1.00 76.50 224 THR A CA 1
ATOM 1764 C C . THR A 1 224 ? 10.713 -7.432 5.263 1.00 76.50 224 THR A C 1
ATOM 1766 O O . THR A 1 224 ? 11.841 -7.852 5.020 1.00 76.50 224 THR A O 1
ATOM 1769 N N . LYS A 1 225 ? 10.246 -7.330 6.515 1.00 73.19 225 LYS A N 1
ATOM 1770 C CA . LYS A 1 225 ? 11.014 -7.704 7.711 1.00 73.19 225 LYS A CA 1
ATOM 1771 C C . LYS A 1 225 ? 11.159 -9.222 7.818 1.00 73.19 225 LYS A C 1
ATOM 1773 O O . LYS A 1 225 ? 12.221 -9.702 8.193 1.00 73.19 225 LYS A O 1
ATOM 1778 N N . GLU A 1 226 ? 10.099 -9.949 7.486 1.00 78.81 226 GLU A N 1
ATOM 1779 C CA . GLU A 1 226 ? 10.033 -11.412 7.572 1.00 78.81 226 GLU A CA 1
ATOM 1780 C C . GLU A 1 226 ? 10.456 -12.101 6.266 1.00 78.81 226 GLU A C 1
ATOM 1782 O O . GLU A 1 226 ? 10.653 -13.310 6.245 1.00 78.81 226 GLU A O 1
ATOM 1787 N N . ARG A 1 227 ? 10.661 -11.330 5.187 1.00 82.06 227 ARG A N 1
ATOM 1788 C CA . ARG A 1 227 ? 11.047 -11.803 3.845 1.00 82.06 227 ARG A CA 1
ATOM 1789 C C . ARG A 1 227 ? 10.087 -12.847 3.263 1.00 82.06 227 ARG A C 1
ATOM 1791 O O . ARG A 1 227 ? 10.506 -13.756 2.553 1.00 82.06 227 ARG A O 1
ATOM 1798 N N . THR A 1 228 ? 8.799 -12.693 3.549 1.00 84.81 228 THR A N 1
ATOM 1799 C CA . THR A 1 228 ? 7.742 -13.653 3.198 1.00 84.81 228 THR A CA 1
ATOM 1800 C C . THR A 1 228 ? 7.047 -13.353 1.871 1.00 84.81 228 THR A C 1
ATOM 1802 O O . THR A 1 228 ? 6.266 -14.174 1.401 1.00 84.81 228 THR A O 1
ATOM 1805 N N . LEU A 1 229 ? 7.324 -12.206 1.236 1.00 91.88 229 LEU A N 1
ATOM 1806 C CA . LEU A 1 229 ? 6.683 -11.848 -0.031 1.00 91.88 229 LEU A CA 1
ATOM 1807 C C . LEU A 1 229 ? 7.145 -12.778 -1.167 1.00 91.88 229 LEU A C 1
ATOM 1809 O O . LEU A 1 229 ? 8.338 -12.869 -1.477 1.00 91.88 229 LEU A O 1
ATOM 1813 N N . GLY A 1 230 ? 6.181 -13.437 -1.805 1.00 92.75 230 GLY A N 1
ATOM 1814 C CA . GLY A 1 230 ? 6.383 -14.368 -2.912 1.00 92.75 230 GLY A CA 1
ATOM 1815 C C . GLY A 1 230 ? 5.373 -14.140 -4.032 1.00 92.75 230 GLY A C 1
ATOM 1816 O O . GLY A 1 230 ? 4.986 -13.003 -4.290 1.00 92.75 230 GLY A O 1
ATOM 1817 N N . ALA A 1 231 ? 4.963 -15.214 -4.703 1.00 95.56 231 ALA A N 1
ATOM 1818 C CA . ALA A 1 231 ? 3.942 -15.133 -5.740 1.00 95.56 231 ALA A CA 1
ATOM 1819 C C . ALA A 1 231 ? 2.599 -14.660 -5.164 1.00 95.56 231 ALA A C 1
ATOM 1821 O O . ALA A 1 231 ? 2.173 -15.144 -4.114 1.00 95.56 231 ALA A O 1
ATOM 1822 N N . LEU A 1 232 ? 1.941 -13.733 -5.862 1.00 96.56 232 LEU A N 1
ATOM 1823 C CA . LEU A 1 232 ? 0.601 -13.258 -5.522 1.00 96.56 232 LEU A CA 1
ATOM 1824 C C . LEU A 1 232 ? -0.422 -13.801 -6.524 1.00 96.56 232 LEU A C 1
ATOM 1826 O O . LEU A 1 232 ? -0.093 -14.043 -7.685 1.00 96.56 232 LEU A O 1
ATOM 1830 N N . LYS A 1 233 ? -1.676 -13.961 -6.095 1.00 95.31 233 LYS A N 1
ATOM 1831 C CA . LYS A 1 233 ? -2.774 -14.485 -6.935 1.00 95.31 233 LYS A CA 1
ATOM 1832 C C . LYS A 1 233 ? -3.370 -13.422 -7.872 1.00 95.31 233 LYS A C 1
ATOM 1834 O O . LYS A 1 233 ? -4.578 -13.214 -7.895 1.00 95.31 233 LYS A O 1
ATOM 1839 N N . VAL A 1 234 ? -2.516 -12.736 -8.626 1.00 97.12 234 VAL A N 1
ATOM 1840 C CA . VAL A 1 234 ? -2.923 -11.743 -9.632 1.00 97.12 234 VAL A CA 1
ATOM 1841 C C . VAL A 1 234 ? -3.182 -12.459 -10.965 1.00 97.12 234 VAL A C 1
ATOM 1843 O O . VAL A 1 234 ? -2.275 -13.151 -11.432 1.00 97.12 234 VAL A O 1
ATOM 1846 N N . PRO A 1 235 ? -4.367 -12.320 -11.590 1.00 97.31 235 PRO A N 1
ATOM 1847 C CA . PRO A 1 235 ? -4.623 -12.868 -12.917 1.00 97.31 235 PRO A CA 1
ATOM 1848 C C . PRO A 1 235 ? -3.720 -12.234 -13.976 1.00 97.31 235 PRO A C 1
ATOM 1850 O O . PRO A 1 235 ? -3.392 -11.049 -13.906 1.00 97.31 235 PRO A O 1
ATOM 1853 N N . ASP A 1 236 ? -3.360 -13.014 -14.992 1.00 97.88 236 ASP A N 1
ATOM 1854 C CA . ASP A 1 236 ? -2.429 -12.583 -16.040 1.00 97.88 236 ASP A CA 1
ATOM 1855 C C . ASP A 1 236 ? -2.904 -11.347 -16.805 1.00 97.88 236 ASP A C 1
ATOM 1857 O O . ASP A 1 236 ? -2.100 -10.471 -17.127 1.00 97.88 236 ASP A O 1
ATOM 1861 N N . GLU A 1 237 ? -4.213 -11.256 -17.049 1.00 97.12 237 GLU A N 1
ATOM 1862 C CA . GLU A 1 237 ? -4.833 -10.136 -17.757 1.00 97.12 237 GLU A CA 1
ATOM 1863 C C . GLU A 1 237 ? -4.630 -8.798 -17.026 1.00 97.12 237 GLU A C 1
ATOM 1865 O O . GLU A 1 237 ? -4.495 -7.775 -17.683 1.00 97.12 237 GLU A O 1
ATOM 1870 N N . PHE A 1 238 ? -4.477 -8.809 -15.695 1.00 98.00 238 PHE A N 1
ATOM 1871 C CA . PHE A 1 238 ? -4.238 -7.618 -14.865 1.00 98.00 238 PHE A CA 1
ATOM 1872 C C . PHE A 1 238 ? -2.788 -7.490 -14.383 1.00 98.00 238 PHE A C 1
ATOM 1874 O O . PHE A 1 238 ? -2.437 -6.562 -13.646 1.00 98.00 238 PHE A O 1
ATOM 1881 N N . PHE A 1 239 ? -1.907 -8.416 -14.774 1.00 98.50 239 PHE A N 1
ATOM 1882 C CA . PHE A 1 239 ? -0.541 -8.443 -14.257 1.00 98.50 239 PHE A CA 1
ATOM 1883 C C . PHE A 1 239 ? 0.260 -7.198 -14.652 1.00 98.50 239 PHE A C 1
ATOM 1885 O O . PHE A 1 239 ? 1.117 -6.745 -13.894 1.00 98.50 239 PHE A O 1
ATOM 1892 N N . HIS A 1 240 ? -0.012 -6.620 -15.821 1.00 98.12 240 HIS A N 1
ATOM 1893 C CA . HIS A 1 240 ? 0.659 -5.406 -16.276 1.00 98.12 240 HIS A CA 1
ATOM 1894 C C . HIS A 1 240 ? 0.286 -4.183 -15.418 1.00 98.12 240 HIS A C 1
ATOM 1896 O O . HIS A 1 240 ? 1.166 -3.391 -15.080 1.00 98.12 240 HIS A O 1
ATOM 1902 N N . ASP A 1 241 ? -0.969 -4.061 -14.976 1.00 98.62 241 ASP A N 1
ATOM 1903 C CA . ASP A 1 241 ? -1.393 -3.009 -14.046 1.00 98.62 241 ASP A CA 1
ATOM 1904 C C . ASP A 1 241 ? -0.773 -3.201 -12.657 1.00 98.62 241 ASP A C 1
ATOM 1906 O O . ASP A 1 241 ? -0.231 -2.255 -12.076 1.00 98.62 241 ASP A O 1
ATOM 1910 N N . PHE A 1 242 ? -0.756 -4.443 -12.163 1.00 98.62 242 PHE A N 1
ATOM 1911 C CA . PHE A 1 242 ? -0.051 -4.810 -10.933 1.00 98.62 242 PHE A CA 1
ATOM 1912 C C . PHE A 1 242 ? 1.438 -4.459 -10.989 1.00 98.62 242 PHE A C 1
ATOM 1914 O O . PHE A 1 242 ? 1.971 -3.813 -10.081 1.00 98.62 242 PHE A O 1
ATOM 1921 N N . LEU A 1 243 ? 2.122 -4.851 -12.066 1.00 98.62 243 LEU A N 1
ATOM 1922 C CA . LEU A 1 243 ? 3.546 -4.596 -12.234 1.00 98.62 243 LEU A CA 1
ATOM 1923 C C . LEU A 1 243 ? 3.831 -3.093 -12.339 1.00 98.62 243 LEU A C 1
ATOM 1925 O O . LEU A 1 243 ? 4.822 -2.630 -11.773 1.00 98.62 243 LEU A O 1
ATOM 1929 N N . ARG A 1 244 ? 2.955 -2.322 -12.997 1.00 98.44 244 ARG A N 1
ATOM 1930 C CA . ARG A 1 244 ? 3.046 -0.856 -13.043 1.00 98.44 244 ARG A CA 1
ATOM 1931 C C . ARG A 1 244 ? 2.979 -0.257 -11.637 1.00 98.44 244 ARG A C 1
ATOM 1933 O O . ARG A 1 244 ? 3.851 0.532 -11.285 1.00 98.44 244 ARG A O 1
ATOM 1940 N N . GLY A 1 245 ? 2.037 -0.702 -10.803 1.00 98.38 245 GLY A N 1
ATOM 1941 C CA . GLY A 1 245 ? 1.948 -0.292 -9.397 1.00 98.38 245 GLY A CA 1
ATOM 1942 C C . GLY A 1 245 ? 3.191 -0.658 -8.582 1.00 98.38 245 GLY A C 1
ATOM 1943 O O . GLY A 1 245 ? 3.728 0.170 -7.850 1.00 98.38 245 GLY A O 1
ATOM 1944 N N . ALA A 1 246 ? 3.717 -1.874 -8.749 1.00 98.19 246 ALA A N 1
ATOM 1945 C CA . ALA A 1 246 ? 4.933 -2.302 -8.057 1.00 98.19 246 ALA A CA 1
ATOM 1946 C C . ALA A 1 246 ? 6.168 -1.476 -8.471 1.00 98.19 246 ALA A C 1
ATOM 1948 O O . ALA A 1 246 ? 6.972 -1.093 -7.618 1.00 98.19 246 ALA A O 1
ATOM 1949 N N . ILE A 1 247 ? 6.311 -1.169 -9.767 1.00 98.31 247 ILE A N 1
ATOM 1950 C CA . ILE A 1 247 ? 7.377 -0.300 -10.288 1.00 98.31 247 ILE A CA 1
ATOM 1951 C C . ILE A 1 247 ? 7.215 1.125 -9.771 1.00 98.31 247 ILE A C 1
ATOM 1953 O O . ILE A 1 247 ? 8.213 1.771 -9.462 1.00 98.31 247 ILE A O 1
ATOM 1957 N N . ASP A 1 248 ? 5.995 1.635 -9.659 1.00 98.06 248 ASP A N 1
ATOM 1958 C CA . ASP A 1 248 ? 5.756 2.980 -9.151 1.00 98.06 248 ASP A CA 1
ATOM 1959 C C . ASP A 1 248 ? 6.093 3.116 -7.663 1.00 98.06 248 ASP A C 1
ATOM 1961 O O . ASP A 1 248 ? 6.681 4.134 -7.296 1.00 98.06 248 ASP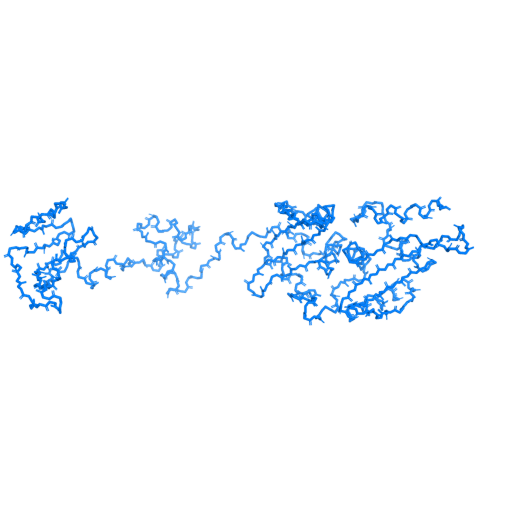 A O 1
ATOM 1965 N N . GLY A 1 249 ? 5.860 2.074 -6.861 1.00 96.19 249 GLY A N 1
ATOM 1966 C CA . GLY A 1 249 ? 6.268 2.026 -5.454 1.00 96.19 249 GLY A CA 1
ATOM 1967 C C . GLY A 1 249 ? 7.778 1.838 -5.247 1.00 96.19 249 GLY A C 1
ATOM 1968 O O . GLY A 1 249 ? 8.434 2.714 -4.700 1.00 96.19 249 GLY A O 1
ATOM 1969 N N . ASP A 1 250 ? 8.354 0.727 -5.725 1.00 94.69 250 ASP A N 1
ATOM 1970 C CA . ASP A 1 250 ? 9.740 0.308 -5.399 1.00 94.69 250 ASP A CA 1
ATOM 1971 C C . ASP A 1 250 ? 10.668 0.192 -6.629 1.00 94.69 250 ASP A C 1
ATOM 1973 O O . ASP A 1 250 ? 11.777 -0.362 -6.578 1.00 94.69 250 ASP A O 1
ATOM 1977 N N . GLY A 1 251 ? 10.216 0.680 -7.783 1.00 96.56 251 GLY A N 1
ATOM 1978 C CA . GLY A 1 251 ? 10.978 0.677 -9.027 1.00 96.56 251 GLY A CA 1
ATOM 1979 C C . GLY A 1 251 ? 11.504 2.044 -9.457 1.00 96.56 251 GLY A C 1
ATOM 1980 O O . GLY A 1 251 ? 11.237 3.084 -8.854 1.00 96.56 251 GLY A O 1
ATOM 1981 N N . SER A 1 252 ? 12.239 2.036 -10.565 1.00 97.25 252 SER A N 1
ATOM 1982 C CA . SER A 1 252 ? 12.831 3.220 -11.186 1.00 97.25 252 SER A CA 1
ATOM 1983 C C . SER A 1 252 ? 12.741 3.116 -12.700 1.00 97.25 252 SER A C 1
ATOM 1985 O O . SER A 1 252 ? 13.026 2.057 -13.257 1.00 97.25 252 SER A O 1
ATOM 1987 N N . ILE A 1 253 ? 12.401 4.226 -13.356 1.00 98.25 253 ILE A N 1
ATOM 1988 C CA . ILE A 1 253 ? 12.468 4.397 -14.810 1.00 98.25 253 ILE A CA 1
ATOM 1989 C C . ILE A 1 253 ? 13.361 5.606 -15.069 1.00 98.25 253 ILE A C 1
ATOM 1991 O O . ILE A 1 253 ? 13.111 6.686 -14.537 1.00 98.25 253 ILE A O 1
ATOM 1995 N N . PHE A 1 254 ? 14.436 5.412 -15.827 1.00 97.25 254 PHE A N 1
ATOM 1996 C CA . PHE A 1 254 ? 15.403 6.462 -16.139 1.00 97.25 254 PHE A CA 1
ATOM 1997 C C . PHE A 1 254 ? 16.110 6.178 -17.463 1.00 97.25 254 PHE A C 1
ATOM 1999 O O . PHE A 1 254 ? 16.171 5.039 -17.931 1.00 97.25 254 PHE A O 1
ATOM 2006 N N . VAL A 1 255 ? 16.679 7.220 -18.059 1.00 95.56 255 VAL A N 1
ATOM 2007 C CA . VAL A 1 255 ? 17.552 7.102 -19.227 1.00 95.56 255 VAL A CA 1
ATOM 2008 C C . VAL A 1 255 ? 18.991 7.247 -18.763 1.00 95.56 255 VAL A C 1
ATOM 2010 O O . VAL A 1 255 ? 19.356 8.213 -18.098 1.00 95.56 255 VAL A O 1
ATOM 2013 N N . ARG A 1 256 ? 19.816 6.253 -19.086 1.00 92.81 256 ARG A N 1
ATOM 2014 C CA . ARG A 1 256 ? 21.247 6.264 -18.800 1.00 92.81 256 ARG A CA 1
ATOM 2015 C C . ARG A 1 256 ? 22.012 6.656 -20.054 1.00 92.81 256 ARG A C 1
ATOM 2017 O O . ARG A 1 256 ? 21.947 5.940 -21.053 1.00 92.81 256 ARG A O 1
ATOM 2024 N N . THR A 1 257 ? 22.776 7.734 -19.962 1.00 88.62 257 THR A N 1
ATOM 2025 C CA . THR A 1 257 ? 23.720 8.148 -21.004 1.00 88.62 257 THR A CA 1
ATOM 2026 C C . THR A 1 257 ? 25.067 7.465 -20.791 1.00 88.62 257 THR A C 1
ATOM 2028 O O . THR A 1 257 ? 25.529 7.321 -19.654 1.00 88.62 257 THR A O 1
ATOM 2031 N N . ASP A 1 258 ? 25.686 7.002 -21.872 1.00 81.56 258 ASP A N 1
ATOM 2032 C CA . ASP A 1 258 ? 27.044 6.469 -21.820 1.00 81.56 258 ASP A CA 1
ATOM 2033 C C . ASP A 1 258 ? 28.058 7.616 -21.669 1.00 81.56 258 ASP A C 1
ATOM 2035 O O . ASP A 1 258 ? 27.998 8.609 -22.391 1.00 81.56 258 ASP A O 1
ATOM 2039 N N . LYS A 1 259 ? 29.003 7.495 -20.729 1.00 80.94 259 LYS A N 1
ATOM 2040 C CA . LYS A 1 259 ? 30.035 8.524 -20.515 1.00 80.94 259 LYS A CA 1
ATOM 2041 C C . LYS A 1 259 ? 31.016 8.625 -21.687 1.00 80.94 259 LYS A C 1
ATOM 2043 O O . LYS A 1 259 ? 31.592 9.685 -21.892 1.00 80.94 259 LYS A O 1
ATOM 2048 N N . ARG A 1 260 ? 31.227 7.529 -22.423 1.00 82.12 260 ARG A N 1
ATOM 2049 C CA . ARG A 1 260 ? 32.109 7.457 -23.596 1.00 82.12 260 ARG A CA 1
ATOM 2050 C C . ARG A 1 260 ? 31.394 7.894 -24.875 1.00 82.12 260 ARG A C 1
ATOM 2052 O O . ARG A 1 260 ? 32.044 8.406 -25.777 1.00 82.12 260 ARG A O 1
ATOM 2059 N N . TRP A 1 261 ? 30.075 7.709 -24.937 1.00 82.69 261 TRP A N 1
ATOM 2060 C CA . TRP A 1 261 ? 29.238 8.062 -26.085 1.00 82.69 261 TRP A CA 1
ATOM 2061 C C . TRP A 1 261 ? 28.043 8.899 -25.617 1.00 82.69 261 TRP A C 1
ATOM 2063 O O . TRP A 1 261 ? 26.975 8.361 -25.332 1.00 82.69 261 TRP A O 1
ATOM 2073 N N . SER A 1 262 ? 28.217 10.220 -25.544 1.00 77.12 262 SER A N 1
ATOM 2074 C CA . SER A 1 262 ? 27.229 11.164 -24.992 1.00 77.12 262 SER A CA 1
ATOM 2075 C C . SER A 1 262 ? 25.861 11.138 -25.686 1.00 77.12 262 SER A C 1
ATOM 2077 O O . SER A 1 262 ? 24.863 11.467 -25.056 1.00 77.12 262 SER A O 1
ATOM 2079 N N . HIS A 1 263 ? 25.802 10.702 -26.947 1.00 80.50 263 HIS A N 1
ATOM 2080 C CA . HIS A 1 263 ? 24.561 10.533 -27.716 1.00 80.50 263 HIS A CA 1
ATOM 2081 C C . HIS A 1 263 ? 23.909 9.147 -27.540 1.00 80.50 263 HIS A C 1
ATOM 2083 O O . HIS A 1 263 ? 22.850 8.869 -28.096 1.00 80.50 263 HIS A O 1
ATOM 2089 N N . SER A 1 264 ? 24.534 8.235 -26.787 1.00 84.62 264 SER A N 1
ATOM 2090 C CA . SER A 1 264 ? 23.986 6.904 -26.521 1.00 84.62 264 SER A CA 1
ATOM 2091 C C . SER A 1 264 ? 23.077 6.939 -25.296 1.00 84.62 264 SER A C 1
ATOM 2093 O O . SER A 1 264 ? 23.530 6.775 -24.157 1.00 84.62 264 SER A O 1
ATOM 2095 N N . HIS A 1 265 ? 21.775 7.055 -25.541 1.00 89.12 265 HIS A N 1
ATOM 2096 C CA . HIS A 1 265 ? 20.736 7.032 -24.516 1.00 89.12 265 HIS A CA 1
ATOM 2097 C C . HIS A 1 265 ? 20.117 5.639 -24.373 1.00 89.12 265 HIS A C 1
ATOM 2099 O O . HIS A 1 265 ? 19.477 5.108 -25.284 1.00 89.12 265 HIS A O 1
ATOM 2105 N N . ARG A 1 266 ? 20.279 5.025 -23.196 1.00 92.69 266 ARG A N 1
ATOM 2106 C CA . ARG A 1 266 ? 19.706 3.711 -22.891 1.00 92.69 266 ARG A CA 1
ATOM 2107 C C . ARG A 1 266 ? 18.614 3.826 -21.842 1.00 92.69 266 ARG A C 1
ATOM 2109 O O . ARG A 1 266 ? 18.895 4.112 -20.683 1.00 92.69 266 ARG A O 1
ATOM 2116 N N . LEU A 1 267 ? 17.385 3.518 -22.241 1.00 96.38 267 LEU A N 1
ATOM 2117 C CA . LEU A 1 267 ? 16.260 3.379 -21.324 1.00 96.38 267 LEU A CA 1
ATOM 2118 C C . LEU A 1 267 ? 16.495 2.226 -20.343 1.00 96.38 267 LEU A C 1
ATOM 2120 O O . LEU A 1 267 ? 16.946 1.146 -20.740 1.00 96.38 267 LEU A O 1
ATOM 2124 N N . VAL A 1 268 ? 16.184 2.454 -19.073 1.00 97.44 268 VAL A N 1
ATOM 2125 C CA . VAL A 1 268 ? 16.304 1.481 -17.990 1.00 97.44 268 VAL A CA 1
ATOM 2126 C C . VAL A 1 268 ? 15.027 1.491 -17.163 1.00 97.44 268 VAL A C 1
ATOM 2128 O O . VAL A 1 268 ? 14.546 2.549 -16.765 1.00 97.44 268 VAL A O 1
ATOM 2131 N N . VAL A 1 269 ? 14.514 0.298 -16.870 1.00 98.06 269 VAL A N 1
ATOM 2132 C CA . VAL A 1 269 ? 13.486 0.077 -15.851 1.00 98.06 269 VAL A CA 1
ATOM 2133 C C . VAL A 1 269 ? 13.985 -0.972 -14.872 1.00 98.06 269 VAL A C 1
ATOM 2135 O O . VAL A 1 269 ? 14.516 -2.007 -15.279 1.00 98.06 269 VAL A O 1
ATOM 2138 N N . SER A 1 270 ? 13.848 -0.705 -13.581 1.00 97.50 270 SER A N 1
ATOM 2139 C CA . SER A 1 270 ? 14.257 -1.630 -12.527 1.00 97.50 270 SER A CA 1
ATOM 2140 C C . SER A 1 270 ? 13.219 -1.719 -11.426 1.00 97.50 270 SER A C 1
ATOM 2142 O O . SER A 1 270 ? 12.603 -0.712 -11.100 1.00 97.50 270 SER A O 1
ATOM 2144 N N . LEU A 1 271 ? 13.101 -2.888 -10.807 1.00 97.56 271 LEU A N 1
ATOM 2145 C CA . LEU A 1 271 ? 12.328 -3.117 -9.589 1.00 97.56 271 LEU A CA 1
ATOM 2146 C C . LEU A 1 271 ? 13.246 -3.720 -8.525 1.00 97.56 271 LEU A C 1
ATOM 2148 O O . LEU A 1 271 ? 13.992 -4.659 -8.819 1.00 97.56 271 LEU A O 1
ATOM 2152 N N . THR A 1 272 ? 13.196 -3.191 -7.303 1.00 95.81 272 THR A N 1
ATOM 2153 C CA . THR A 1 272 ? 14.022 -3.658 -6.183 1.00 95.81 272 THR A CA 1
ATOM 2154 C C . THR A 1 272 ? 13.146 -4.251 -5.087 1.00 95.81 272 THR A C 1
ATOM 2156 O O . THR A 1 272 ? 12.068 -3.753 -4.805 1.00 95.81 272 THR A O 1
ATOM 2159 N N . SER A 1 273 ? 13.599 -5.334 -4.458 1.00 94.75 273 SER A N 1
ATOM 2160 C CA . SER A 1 273 ? 12.930 -5.919 -3.295 1.00 94.75 273 SER A CA 1
ATOM 2161 C C . SER A 1 273 ? 13.920 -6.697 -2.440 1.00 94.75 273 SER A C 1
ATOM 2163 O O . SER A 1 273 ? 14.873 -7.290 -2.943 1.00 94.75 273 SER A O 1
ATOM 2165 N N . VAL A 1 274 ? 13.684 -6.755 -1.131 1.00 93.62 274 VAL A N 1
ATOM 2166 C CA . VAL A 1 274 ? 14.448 -7.631 -0.224 1.00 93.62 274 VAL A CA 1
ATOM 2167 C C . VAL A 1 274 ? 13.992 -9.095 -0.288 1.00 93.62 274 VAL A C 1
ATOM 2169 O O . VAL A 1 274 ? 14.669 -9.971 0.256 1.00 93.62 274 VAL A O 1
ATOM 2172 N N . CYS A 1 275 ? 12.858 -9.367 -0.943 1.00 93.50 275 CYS A N 1
ATOM 2173 C CA . CYS A 1 275 ? 12.278 -10.699 -1.086 1.00 93.50 275 CYS A CA 1
ATOM 2174 C C . CYS A 1 275 ? 12.601 -11.256 -2.479 1.00 93.50 275 CYS A C 1
ATOM 2176 O O . CYS A 1 275 ? 11.929 -10.946 -3.461 1.00 93.50 275 CYS A O 1
ATOM 2178 N N . ARG A 1 276 ? 13.636 -12.098 -2.582 1.00 94.75 276 ARG A N 1
ATOM 2179 C CA . ARG A 1 276 ? 14.025 -12.729 -3.856 1.00 94.75 276 ARG A CA 1
ATOM 2180 C C . ARG A 1 276 ? 12.891 -13.527 -4.527 1.00 94.75 276 ARG A C 1
ATOM 2182 O O . ARG A 1 276 ? 12.765 -13.388 -5.743 1.00 94.75 276 ARG A O 1
ATOM 2189 N N . PRO A 1 277 ? 12.071 -14.325 -3.804 1.00 96.00 277 PRO A N 1
ATOM 2190 C CA . PRO A 1 277 ? 10.981 -15.084 -4.424 1.00 96.00 277 PRO A CA 1
ATOM 2191 C C . PRO A 1 277 ? 9.989 -14.202 -5.190 1.00 96.00 277 PRO A C 1
ATOM 2193 O O . PRO A 1 277 ? 9.580 -14.565 -6.288 1.00 96.00 277 PRO A O 1
ATOM 2196 N N . PHE A 1 278 ? 9.683 -13.010 -4.669 1.00 96.75 278 PHE A N 1
ATOM 2197 C CA . PHE A 1 278 ? 8.830 -12.027 -5.338 1.00 96.75 278 PHE A CA 1
ATOM 2198 C C . PHE A 1 278 ? 9.388 -11.590 -6.699 1.00 96.75 278 PHE A C 1
ATOM 2200 O O . PHE A 1 278 ? 8.682 -11.637 -7.703 1.00 96.75 278 PHE A O 1
ATOM 2207 N N . LEU A 1 279 ? 10.674 -11.224 -6.769 1.00 97.25 279 LEU A N 1
ATOM 2208 C CA . LEU A 1 279 ? 11.285 -10.798 -8.036 1.00 97.25 279 LEU A CA 1
ATOM 2209 C C . LEU A 1 279 ? 11.459 -11.944 -9.033 1.00 97.25 279 LEU A C 1
ATOM 2211 O O . LEU A 1 279 ? 11.395 -11.712 -10.238 1.00 97.25 279 LEU A O 1
ATOM 2215 N N . VAL A 1 280 ? 11.689 -13.166 -8.547 1.00 97.31 280 VAL A N 1
ATOM 2216 C CA . VAL A 1 280 ? 11.741 -14.366 -9.393 1.00 97.31 280 VAL A CA 1
ATOM 2217 C C . VAL A 1 280 ? 10.374 -14.625 -10.022 1.00 97.31 280 VAL A C 1
ATOM 2219 O O . VAL A 1 280 ? 10.297 -14.759 -11.238 1.00 97.31 280 VAL A O 1
ATOM 2222 N N . TRP A 1 281 ? 9.300 -14.584 -9.230 1.00 97.88 281 TRP A N 1
ATOM 2223 C CA . TRP A 1 281 ? 7.934 -14.712 -9.740 1.00 97.88 281 TRP A CA 1
ATOM 2224 C C . TRP A 1 281 ? 7.584 -13.618 -10.759 1.00 97.88 281 TRP A C 1
ATOM 2226 O O . TRP A 1 281 ? 7.039 -13.920 -11.822 1.00 97.88 281 TRP A O 1
ATOM 2236 N N . ILE A 1 282 ? 7.955 -12.360 -10.486 1.00 98.06 282 ILE A N 1
ATOM 2237 C CA . ILE A 1 282 ? 7.750 -11.258 -11.437 1.00 98.06 282 ILE A CA 1
ATOM 2238 C C . ILE A 1 282 ? 8.508 -11.510 -12.739 1.00 98.06 282 ILE A C 1
ATOM 2240 O O . ILE A 1 282 ? 7.930 -11.377 -13.815 1.00 98.06 282 ILE A O 1
ATOM 2244 N N . ARG A 1 283 ? 9.787 -11.894 -12.659 1.00 97.88 283 ARG A N 1
ATOM 2245 C CA . ARG A 1 283 ? 10.597 -12.230 -13.836 1.00 97.88 283 ARG A CA 1
ATOM 2246 C C . ARG A 1 283 ? 9.925 -13.327 -14.658 1.00 97.88 283 ARG A C 1
ATOM 2248 O O . ARG A 1 283 ? 9.754 -13.143 -15.857 1.00 97.88 283 ARG A O 1
ATOM 2255 N N . ASP A 1 284 ? 9.553 -14.437 -14.029 1.00 97.94 284 ASP A N 1
ATOM 2256 C CA . ASP A 1 284 ? 8.996 -15.603 -14.725 1.00 97.94 284 ASP A CA 1
ATOM 2257 C C . ASP A 1 284 ? 7.655 -15.266 -15.387 1.00 97.94 284 ASP A C 1
ATOM 2259 O O . ASP A 1 284 ? 7.384 -15.683 -16.513 1.00 97.94 284 ASP A O 1
ATOM 2263 N N . THR A 1 285 ? 6.856 -14.415 -14.741 1.00 98.12 285 THR A N 1
ATOM 2264 C CA . THR A 1 285 ? 5.600 -13.920 -15.311 1.00 98.12 285 THR A CA 1
ATOM 2265 C C . THR A 1 285 ? 5.839 -12.971 -16.491 1.00 98.12 285 THR A C 1
ATOM 2267 O O . THR A 1 285 ? 5.190 -13.116 -17.524 1.00 98.12 285 THR A O 1
ATOM 2270 N N . ILE A 1 286 ? 6.822 -12.063 -16.415 1.00 98.12 286 ILE A N 1
ATOM 2271 C CA . ILE A 1 286 ? 7.210 -11.198 -17.548 1.00 98.12 286 ILE A CA 1
ATOM 2272 C C . ILE A 1 286 ? 7.718 -12.029 -18.734 1.00 98.12 286 ILE A C 1
ATOM 2274 O O . ILE A 1 286 ? 7.393 -11.723 -19.881 1.00 98.12 286 ILE A O 1
ATOM 2278 N N . VAL A 1 287 ? 8.502 -13.081 -18.484 1.00 97.75 287 VAL A N 1
ATOM 2279 C CA . VAL A 1 287 ? 8.968 -13.986 -19.545 1.00 97.75 287 VAL A CA 1
ATOM 2280 C C . VAL A 1 287 ? 7.778 -14.652 -20.228 1.00 97.75 287 VAL A C 1
ATOM 2282 O O . VAL A 1 287 ? 7.696 -14.629 -21.452 1.00 97.75 287 VAL A O 1
ATOM 2285 N N . ARG A 1 288 ? 6.823 -15.172 -19.456 1.00 97.69 288 ARG A N 1
ATOM 2286 C CA . ARG A 1 288 ? 5.641 -15.853 -19.992 1.00 97.69 288 ARG A CA 1
ATOM 2287 C C . ARG A 1 288 ? 4.705 -14.930 -20.777 1.00 97.69 288 ARG A C 1
ATOM 2289 O O . ARG A 1 288 ? 4.205 -15.338 -21.817 1.00 97.69 288 ARG A O 1
ATOM 2296 N N . LEU A 1 289 ? 4.473 -13.707 -20.297 1.00 97.75 289 LEU A N 1
ATOM 2297 C CA . LEU A 1 289 ? 3.486 -12.789 -20.886 1.00 97.75 289 LEU A CA 1
ATOM 2298 C C . LEU A 1 289 ? 4.067 -11.862 -21.961 1.00 97.75 289 LEU A C 1
ATOM 2300 O O . LEU A 1 289 ? 3.363 -11.466 -22.884 1.00 97.75 289 LEU A O 1
ATOM 2304 N N . VAL A 1 290 ? 5.348 -11.503 -21.852 1.00 96.19 290 VAL A N 1
ATOM 2305 C CA . VAL A 1 290 ? 5.984 -10.484 -22.706 1.00 96.19 290 VAL A CA 1
ATOM 2306 C C . VAL A 1 290 ? 7.175 -11.050 -23.479 1.00 96.19 290 VAL A C 1
ATOM 2308 O O . VAL A 1 290 ? 7.710 -10.362 -24.344 1.00 96.19 290 VAL A O 1
ATOM 2311 N N . ALA A 1 291 ? 7.623 -12.282 -23.205 1.00 95.25 291 ALA A N 1
ATOM 2312 C CA . ALA A 1 291 ? 8.829 -12.877 -23.793 1.00 95.25 291 ALA A CA 1
ATOM 2313 C C . ALA A 1 291 ? 10.062 -11.959 -23.663 1.00 95.25 291 ALA A C 1
ATOM 2315 O O . ALA A 1 291 ? 10.832 -11.761 -24.609 1.00 95.25 291 ALA A O 1
ATOM 2316 N N . VAL A 1 292 ? 10.220 -11.342 -22.485 1.00 93.62 292 VAL A N 1
ATOM 2317 C CA . VAL A 1 292 ? 11.378 -10.510 -22.137 1.00 93.62 292 VAL A CA 1
ATOM 2318 C C . VAL A 1 292 ? 12.121 -11.130 -20.964 1.00 93.62 292 VAL A C 1
ATOM 2320 O O . VAL A 1 292 ? 11.650 -11.130 -19.833 1.00 93.62 292 VAL A O 1
ATOM 2323 N N . GLU A 1 293 ? 13.339 -11.591 -21.226 1.00 90.00 293 GLU A N 1
ATOM 2324 C CA . GLU A 1 293 ? 14.165 -12.241 -20.211 1.00 90.00 293 GLU A CA 1
ATOM 2325 C C . GLU A 1 293 ? 15.135 -11.290 -19.521 1.00 90.00 293 GLU A C 1
ATOM 2327 O O . GLU A 1 293 ? 15.757 -10.420 -20.150 1.00 90.00 293 GLU A O 1
ATOM 2332 N N . ASN A 1 294 ? 15.333 -11.512 -18.224 1.00 92.69 294 ASN A N 1
ATOM 2333 C CA . ASN A 1 294 ? 16.409 -10.902 -17.461 1.00 92.69 294 ASN A CA 1
ATOM 2334 C C . ASN A 1 294 ? 16.709 -11.677 -16.179 1.00 92.69 294 ASN A C 1
ATOM 2336 O O . ASN A 1 294 ? 15.942 -12.542 -15.771 1.00 92.69 294 ASN A O 1
ATOM 2340 N N . THR A 1 295 ? 17.798 -11.322 -15.507 1.00 91.81 295 THR A N 1
ATOM 2341 C CA . THR A 1 295 ? 18.235 -11.990 -14.282 1.00 91.81 295 THR A CA 1
ATOM 2342 C C . THR A 1 295 ? 18.008 -11.095 -13.073 1.00 91.81 295 THR A C 1
ATOM 2344 O O . THR A 1 295 ? 18.336 -9.908 -13.089 1.00 91.81 295 THR A O 1
ATOM 2347 N N . VAL A 1 296 ? 17.496 -11.689 -11.994 1.00 95.81 296 VAL A N 1
ATOM 2348 C CA . VAL A 1 296 ? 17.460 -11.055 -10.673 1.00 95.81 296 VAL A CA 1
ATOM 2349 C C . VAL A 1 296 ? 18.881 -11.024 -10.114 1.00 95.81 296 VAL A C 1
ATOM 2351 O O . VAL A 1 296 ? 19.492 -12.073 -9.908 1.00 95.81 296 VAL A O 1
ATOM 2354 N N . ARG A 1 297 ? 19.412 -9.826 -9.873 1.00 94.56 297 ARG A N 1
ATOM 2355 C CA . ARG A 1 297 ? 20.758 -9.614 -9.326 1.00 94.56 297 ARG A CA 1
ATOM 2356 C C . ARG A 1 297 ? 20.682 -9.317 -7.835 1.00 94.56 297 ARG A C 1
ATOM 2358 O O . ARG A 1 297 ? 19.769 -8.627 -7.394 1.00 94.56 297 ARG A O 1
ATOM 2365 N N . GLN A 1 298 ? 21.644 -9.820 -7.072 1.00 93.50 298 GLN A N 1
ATOM 2366 C CA . GLN A 1 298 ? 21.799 -9.485 -5.659 1.00 93.50 298 GLN A CA 1
ATOM 2367 C C . GLN A 1 298 ? 22.644 -8.214 -5.513 1.00 93.50 298 GLN A C 1
ATOM 2369 O O . GLN A 1 298 ? 23.654 -8.052 -6.196 1.00 93.50 298 GLN A O 1
ATOM 2374 N N . THR A 1 299 ? 22.219 -7.319 -4.627 1.00 89.94 299 THR A N 1
ATOM 2375 C CA . THR A 1 299 ? 22.997 -6.179 -4.127 1.00 89.94 299 THR A CA 1
ATOM 2376 C C . THR A 1 299 ? 23.384 -6.438 -2.667 1.00 89.94 299 THR A C 1
ATOM 2378 O O . THR A 1 299 ? 23.035 -7.476 -2.108 1.00 89.94 299 THR A O 1
ATOM 2381 N N . GLU A 1 300 ? 24.092 -5.509 -2.020 1.00 85.56 300 GLU A N 1
ATOM 2382 C CA . GLU A 1 300 ? 24.509 -5.662 -0.614 1.00 85.56 300 GLU A CA 1
ATOM 2383 C C . GLU A 1 300 ? 23.323 -5.938 0.332 1.00 85.56 300 GLU A C 1
ATOM 2385 O O . GLU A 1 300 ? 23.451 -6.697 1.289 1.00 85.56 300 GLU A O 1
ATOM 2390 N N . ARG A 1 301 ? 22.149 -5.341 0.066 1.00 87.56 301 ARG A N 1
ATOM 2391 C CA . ARG A 1 301 ? 21.001 -5.361 0.996 1.00 87.56 301 ARG A CA 1
ATOM 2392 C C . ARG A 1 301 ? 19.687 -5.851 0.387 1.00 87.56 301 ARG A C 1
ATOM 2394 O O . ARG A 1 301 ? 18.729 -6.079 1.127 1.00 87.56 301 ARG A O 1
ATOM 2401 N N . ALA A 1 302 ? 19.619 -6.009 -0.933 1.00 93.75 302 ALA A N 1
ATOM 2402 C CA . ALA A 1 302 ? 18.386 -6.322 -1.647 1.00 93.75 302 ALA A CA 1
ATOM 2403 C C . ALA A 1 302 ? 18.653 -7.124 -2.930 1.00 93.75 302 ALA A C 1
ATOM 2405 O O . ALA A 1 302 ? 19.776 -7.521 -3.233 1.00 93.75 302 ALA A O 1
ATOM 2406 N N . PHE A 1 303 ? 17.596 -7.357 -3.693 1.00 96.25 303 PHE A N 1
ATOM 2407 C CA . PHE A 1 303 ? 17.640 -7.926 -5.027 1.00 96.25 303 PHE A CA 1
ATOM 2408 C C . PHE A 1 303 ? 17.026 -6.931 -6.007 1.00 96.25 303 PHE A C 1
ATOM 2410 O O . PHE A 1 303 ? 16.117 -6.184 -5.644 1.00 96.25 303 PHE A O 1
ATOM 2417 N N . THR A 1 304 ? 17.499 -6.934 -7.248 1.00 97.25 304 THR A N 1
ATOM 2418 C CA . THR A 1 304 ? 17.009 -6.032 -8.291 1.00 97.25 304 THR A CA 1
ATOM 2419 C C . THR A 1 304 ? 16.794 -6.791 -9.594 1.00 97.25 304 THR A C 1
ATOM 2421 O O . THR A 1 304 ? 17.639 -7.582 -10.019 1.00 97.25 304 THR A O 1
ATOM 2424 N N . LEU A 1 305 ? 15.664 -6.528 -10.243 1.00 97.62 305 LEU A N 1
ATOM 2425 C CA . LEU A 1 305 ? 15.339 -6.973 -11.593 1.00 97.62 305 LEU A CA 1
ATOM 2426 C C . LEU A 1 305 ? 15.384 -5.755 -12.523 1.00 97.62 305 LEU A C 1
ATOM 2428 O O . LEU A 1 305 ? 14.586 -4.839 -12.350 1.00 97.62 305 LEU A O 1
ATOM 2432 N N . THR A 1 306 ? 16.308 -5.730 -13.489 1.00 97.75 306 THR A N 1
ATOM 2433 C CA . THR A 1 306 ? 16.567 -4.537 -14.321 1.00 97.75 306 THR A CA 1
ATOM 2434 C C . THR A 1 306 ? 16.539 -4.854 -15.802 1.00 97.75 306 THR A C 1
ATOM 2436 O O . THR A 1 306 ? 17.406 -5.577 -16.279 1.00 97.75 306 THR A O 1
ATOM 2439 N N . PHE A 1 307 ? 15.647 -4.222 -16.559 1.00 97.56 307 PHE A N 1
ATOM 2440 C CA . PHE A 1 307 ? 15.592 -4.282 -18.018 1.00 97.56 307 PHE A CA 1
ATOM 2441 C C . PHE A 1 307 ? 16.213 -3.027 -18.628 1.00 97.56 307 PHE A C 1
ATOM 2443 O O . PHE A 1 307 ? 16.082 -1.930 -18.090 1.00 97.56 307 PHE A O 1
ATOM 2450 N N . THR A 1 308 ? 16.905 -3.181 -19.759 1.00 95.88 308 THR A N 1
ATOM 2451 C CA . THR A 1 308 ? 17.583 -2.062 -20.430 1.00 95.88 308 THR A CA 1
ATOM 2452 C C . THR A 1 308 ? 17.365 -2.096 -21.940 1.00 95.88 308 THR A C 1
ATOM 2454 O O . THR A 1 308 ? 17.143 -3.167 -22.510 1.00 95.88 308 THR A O 1
ATOM 2457 N N . GLY A 1 309 ? 17.425 -0.931 -22.587 1.00 94.00 309 GLY A N 1
ATOM 2458 C CA . GLY A 1 309 ? 17.339 -0.786 -24.041 1.00 94.00 309 GLY A CA 1
ATOM 2459 C C . GLY A 1 309 ? 16.046 -1.360 -24.620 1.00 94.00 309 GLY A C 1
ATOM 2460 O O . GLY A 1 309 ? 14.955 -1.071 -24.131 1.00 94.00 309 GLY A O 1
ATOM 2461 N N . THR A 1 310 ? 16.168 -2.214 -25.638 1.00 94.44 310 THR A N 1
ATOM 2462 C CA . THR A 1 310 ? 15.029 -2.831 -26.343 1.00 94.44 310 THR A CA 1
ATOM 2463 C C . THR A 1 310 ? 14.108 -3.620 -25.413 1.00 94.44 310 THR A C 1
ATOM 2465 O O . THR A 1 310 ? 12.890 -3.557 -25.566 1.00 94.44 310 THR A O 1
ATOM 2468 N N . LYS A 1 311 ? 14.669 -4.298 -24.402 1.00 97.19 311 LYS A N 1
ATOM 2469 C CA . LYS A 1 311 ? 13.900 -5.031 -23.385 1.00 97.19 311 LYS A CA 1
ATOM 2470 C C . LYS A 1 311 ? 13.065 -4.089 -22.516 1.00 97.19 311 LYS A C 1
ATOM 2472 O O . LYS A 1 311 ? 11.893 -4.361 -22.284 1.00 97.19 311 LYS A O 1
ATOM 2477 N N . ALA A 1 312 ? 13.653 -2.972 -22.077 1.00 97.44 312 ALA A N 1
ATOM 2478 C CA . ALA A 1 312 ? 12.932 -1.944 -21.324 1.00 97.44 312 ALA A CA 1
ATOM 2479 C C . ALA A 1 312 ? 11.829 -1.307 -22.177 1.00 97.44 312 ALA A C 1
ATOM 2481 O O . ALA A 1 312 ? 10.708 -1.167 -21.705 1.00 97.44 312 ALA A O 1
ATOM 2482 N N . ARG A 1 313 ? 12.123 -1.000 -23.448 1.00 96.50 313 ARG A N 1
ATOM 2483 C CA . ARG A 1 313 ? 11.145 -0.447 -24.394 1.00 96.50 313 ARG A CA 1
ATOM 2484 C C . ARG A 1 313 ? 9.947 -1.377 -24.575 1.00 96.50 313 ARG A C 1
ATOM 2486 O O . ARG A 1 313 ? 8.812 -0.924 -24.484 1.00 96.50 313 ARG A O 1
ATOM 2493 N N . ARG A 1 314 ? 10.191 -2.675 -24.794 1.00 97.50 314 ARG A N 1
ATOM 2494 C CA . ARG A 1 314 ? 9.128 -3.681 -24.947 1.00 97.50 314 ARG A CA 1
ATOM 2495 C C . ARG A 1 314 ? 8.276 -3.799 -23.683 1.00 97.50 314 ARG A C 1
ATOM 2497 O O . ARG A 1 314 ? 7.057 -3.794 -23.784 1.00 97.50 314 ARG A O 1
ATOM 2504 N N . LEU A 1 315 ? 8.911 -3.843 -22.510 1.00 98.06 315 LEU A N 1
ATOM 2505 C CA . LEU A 1 315 ? 8.197 -3.915 -21.235 1.00 98.06 315 LEU A CA 1
ATOM 2506 C C . LEU A 1 315 ? 7.350 -2.660 -20.978 1.00 98.06 315 LEU A C 1
ATOM 2508 O O . LEU A 1 315 ? 6.184 -2.777 -20.631 1.00 98.06 315 LEU A O 1
ATOM 2512 N N . LEU A 1 316 ? 7.903 -1.463 -21.179 1.00 97.81 316 LEU A N 1
ATOM 2513 C CA . LEU A 1 316 ? 7.187 -0.211 -20.918 1.00 97.81 316 LEU A CA 1
ATOM 2514 C C . LEU A 1 316 ? 6.065 0.054 -21.929 1.00 97.81 316 LEU A C 1
ATOM 2516 O O . LEU A 1 316 ? 5.028 0.577 -21.537 1.00 97.81 316 LEU A O 1
ATOM 2520 N N . SER A 1 317 ? 6.218 -0.389 -23.181 1.00 97.12 317 SER A N 1
ATOM 2521 C CA . SER A 1 317 ? 5.125 -0.359 -24.169 1.00 97.12 317 SER A CA 1
ATOM 2522 C C . SER A 1 317 ? 3.945 -1.238 -23.742 1.00 97.12 317 SER A C 1
ATOM 2524 O O . SER A 1 317 ? 2.800 -0.892 -23.995 1.00 97.12 317 SER A O 1
ATOM 2526 N N . TRP A 1 318 ? 4.221 -2.365 -23.077 1.00 97.75 318 TRP A N 1
ATOM 2527 C CA . TRP A 1 318 ? 3.189 -3.251 -22.536 1.00 97.75 318 TRP A CA 1
ATOM 2528 C C . TRP A 1 318 ? 2.545 -2.702 -21.253 1.00 97.75 318 TRP A C 1
ATOM 2530 O O . TRP A 1 318 ? 1.346 -2.850 -21.052 1.00 97.75 318 TRP A O 1
ATOM 2540 N N . LEU A 1 319 ? 3.320 -2.028 -20.394 1.00 97.69 319 LEU A N 1
ATOM 2541 C CA . LEU A 1 319 ? 2.818 -1.439 -19.143 1.00 97.69 319 LEU A CA 1
ATOM 2542 C C . LEU A 1 319 ? 1.959 -0.184 -19.355 1.00 97.69 319 LEU A C 1
ATOM 2544 O O . LEU A 1 319 ? 0.998 0.033 -18.612 1.00 97.69 319 LEU A O 1
ATOM 2548 N N . TYR A 1 320 ? 2.315 0.644 -20.340 1.00 97.44 320 TYR A N 1
ATOM 2549 C CA . TYR A 1 320 ? 1.630 1.892 -20.687 1.00 97.44 320 TYR A CA 1
ATOM 2550 C C . TYR A 1 320 ? 0.826 1.733 -21.985 1.00 97.44 320 TYR A C 1
ATOM 2552 O O . TYR A 1 320 ? 1.064 2.430 -22.969 1.00 97.44 320 TYR A O 1
ATOM 2560 N N . TYR A 1 321 ? -0.111 0.785 -21.985 1.00 96.25 321 TYR A N 1
ATOM 2561 C CA . TYR A 1 321 ? -0.924 0.414 -23.150 1.00 96.25 321 TYR A CA 1
ATOM 2562 C C . TYR A 1 321 ? -2.041 1.419 -23.488 1.00 96.25 321 TYR A C 1
ATOM 2564 O O . TYR A 1 321 ? -2.606 1.359 -24.578 1.00 96.25 321 TYR A O 1
ATOM 2572 N N . ALA A 1 322 ? -2.370 2.328 -22.567 1.00 95.94 322 ALA A N 1
ATOM 2573 C CA . ALA A 1 322 ? -3.438 3.315 -22.702 1.00 95.94 322 ALA A CA 1
ATOM 2574 C C . ALA A 1 322 ? -3.048 4.656 -22.043 1.00 95.94 322 ALA A C 1
ATOM 2576 O O . ALA A 1 322 ? -2.187 4.686 -21.155 1.00 95.94 322 ALA A O 1
ATOM 2577 N N . PRO A 1 323 ? -3.659 5.782 -22.461 1.00 91.62 323 PRO A N 1
ATOM 2578 C CA . PRO A 1 323 ? -3.277 7.106 -21.984 1.00 91.62 323 PRO A CA 1
ATOM 2579 C C . PRO A 1 323 ? -3.752 7.425 -20.560 1.00 91.62 323 PRO A C 1
ATOM 2581 O O . PRO A 1 323 ? -3.058 8.163 -19.869 1.00 91.62 323 PRO A O 1
ATOM 2584 N N . ASP A 1 324 ? -4.853 6.850 -20.082 1.00 92.50 324 ASP A N 1
ATOM 2585 C CA . ASP A 1 324 ? -5.490 7.259 -18.815 1.00 92.50 324 ASP A CA 1
ATOM 2586 C C . ASP A 1 324 ? -5.266 6.258 -17.673 1.00 92.50 324 ASP A C 1
ATOM 2588 O O . ASP A 1 324 ? -6.107 6.050 -16.803 1.00 92.50 324 ASP A O 1
ATOM 2592 N N . LEU A 1 325 ? -4.101 5.611 -17.674 1.00 96.56 325 LEU A N 1
ATOM 2593 C CA . LEU A 1 325 ? -3.758 4.589 -16.691 1.00 96.56 325 LEU A CA 1
ATOM 2594 C C . LEU A 1 325 ? -3.301 5.189 -15.352 1.00 96.56 325 LEU A C 1
ATOM 2596 O O . LEU A 1 325 ? -2.494 6.129 -15.351 1.00 96.56 325 LEU A O 1
ATOM 2600 N N . PRO A 1 326 ? -3.690 4.590 -14.207 1.00 97.44 326 PRO A N 1
ATOM 2601 C CA . PRO A 1 326 ? -3.093 4.905 -12.915 1.00 97.44 326 PRO A CA 1
ATOM 2602 C C . PRO A 1 326 ? -1.580 4.704 -12.969 1.00 97.44 326 PRO A C 1
ATOM 2604 O O . PRO A 1 326 ? -1.107 3.600 -13.242 1.00 97.44 326 PRO A O 1
ATOM 2607 N N . CYS A 1 327 ? -0.814 5.767 -12.757 1.00 97.44 327 CYS A N 1
ATOM 2608 C CA . CYS A 1 327 ? 0.641 5.717 -12.750 1.00 97.44 327 CYS A CA 1
ATOM 2609 C C . CYS A 1 327 ? 1.230 6.936 -12.039 1.00 97.44 327 CYS A C 1
ATOM 2611 O O . CYS A 1 327 ? 0.534 7.927 -11.826 1.00 97.44 327 CYS A O 1
ATOM 2613 N N . LEU A 1 328 ? 2.520 6.858 -11.718 1.00 97.44 328 LEU A N 1
ATOM 2614 C CA . LEU A 1 328 ? 3.314 7.981 -11.245 1.00 97.44 328 LEU A CA 1
ATOM 2615 C C . LEU A 1 328 ? 3.817 8.808 -12.436 1.00 97.44 328 LEU A C 1
ATOM 2617 O O . LEU A 1 328 ? 4.700 8.366 -13.185 1.00 97.44 328 LEU A O 1
ATOM 2621 N N . GLN A 1 329 ? 3.301 10.027 -12.595 1.00 97.12 329 GLN A N 1
ATOM 2622 C CA . GLN A 1 329 ? 3.524 10.863 -13.778 1.00 97.12 329 GLN A CA 1
ATOM 2623 C C . GLN A 1 329 ? 5.007 11.104 -14.052 1.00 97.12 329 GLN A C 1
ATOM 2625 O O . GLN A 1 329 ? 5.446 10.981 -15.194 1.00 97.12 329 GLN A O 1
ATOM 2630 N N . ARG A 1 330 ? 5.830 11.347 -13.020 1.00 96.75 330 ARG A N 1
ATOM 2631 C CA . ARG A 1 330 ? 7.280 11.553 -13.217 1.00 96.75 330 ARG A CA 1
ATOM 2632 C C . ARG A 1 330 ? 7.985 10.356 -13.866 1.00 96.75 330 ARG A C 1
ATOM 2634 O O . ARG A 1 330 ? 8.944 10.550 -14.603 1.00 96.75 330 ARG A O 1
ATOM 2641 N N . LYS A 1 331 ? 7.537 9.123 -13.603 1.00 97.50 331 LYS A N 1
ATOM 2642 C CA . LYS A 1 331 ? 8.118 7.901 -14.187 1.00 97.50 331 LYS A CA 1
ATOM 2643 C C . LYS A 1 331 ? 7.618 7.684 -15.613 1.00 97.50 331 LYS A C 1
ATOM 2645 O O . LYS A 1 331 ? 8.410 7.359 -16.498 1.00 97.50 331 LYS A O 1
ATOM 2650 N N . ARG A 1 332 ? 6.331 7.941 -15.845 1.00 97.25 332 ARG A N 1
ATOM 2651 C CA . ARG A 1 332 ? 5.731 7.901 -17.180 1.00 97.25 332 ARG A CA 1
ATOM 2652 C C . ARG A 1 332 ? 6.326 8.950 -18.120 1.00 97.25 332 ARG A C 1
ATOM 2654 O O . ARG A 1 332 ? 6.653 8.624 -19.256 1.00 97.25 332 ARG A O 1
ATOM 2661 N N . ALA A 1 333 ? 6.561 10.167 -17.638 1.00 96.94 333 ALA A N 1
ATOM 2662 C CA . ALA A 1 333 ? 7.152 11.250 -18.421 1.00 96.94 333 ALA A CA 1
ATOM 2663 C C . ALA A 1 333 ? 8.530 10.879 -18.994 1.00 96.94 333 ALA A C 1
ATOM 2665 O O . ALA A 1 333 ? 8.829 11.217 -20.137 1.00 96.94 333 ALA A O 1
ATOM 2666 N N . VAL A 1 334 ? 9.351 10.132 -18.243 1.00 97.25 334 VAL A N 1
ATOM 2667 C CA . VAL A 1 334 ? 10.644 9.617 -18.731 1.00 97.25 334 VAL A CA 1
ATOM 2668 C C . VAL A 1 334 ? 10.453 8.654 -19.902 1.00 97.25 334 VAL A C 1
ATOM 2670 O O . VAL A 1 334 ? 11.179 8.730 -20.894 1.00 97.25 334 VAL A O 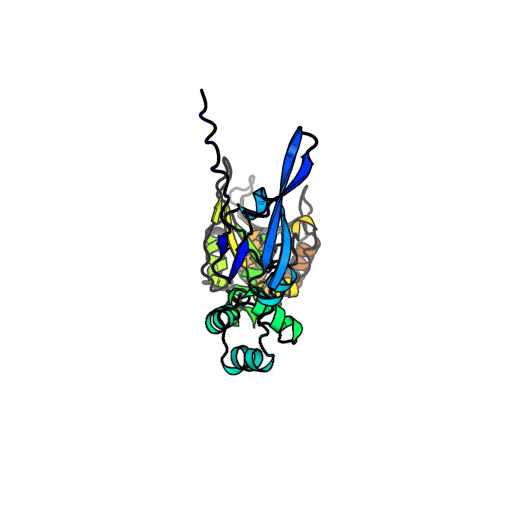1
ATOM 2673 N N . TRP A 1 335 ? 9.487 7.740 -19.790 1.00 96.31 335 TRP A N 1
ATOM 2674 C CA . TRP A 1 335 ? 9.161 6.795 -20.856 1.00 96.31 335 TRP A CA 1
ATOM 2675 C C . TRP A 1 335 ? 8.684 7.517 -22.119 1.00 96.31 335 TRP A C 1
ATOM 2677 O O . TRP A 1 335 ? 9.203 7.275 -23.207 1.00 96.31 335 TRP A O 1
ATOM 2687 N N . GLU A 1 336 ? 7.739 8.441 -21.972 1.00 95.62 336 GLU A N 1
ATOM 2688 C CA . GLU A 1 336 ? 7.178 9.177 -23.102 1.00 95.62 336 GLU A CA 1
ATOM 2689 C C . GLU 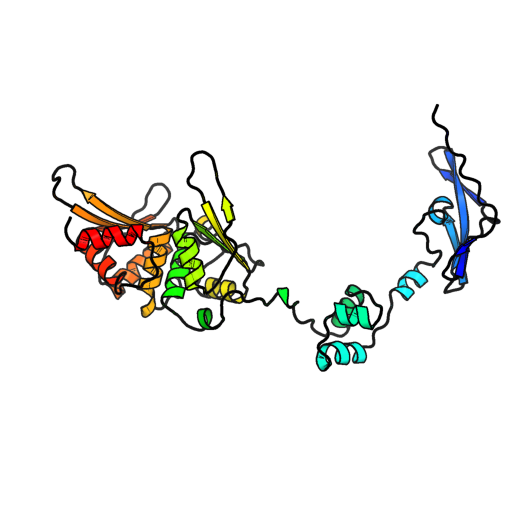A 1 336 ? 8.207 10.095 -23.770 1.00 95.62 336 GLU A C 1
ATOM 2691 O O . GLU A 1 336 ? 8.252 10.170 -24.997 1.00 95.62 336 GLU A O 1
ATOM 2696 N N . ALA A 1 337 ? 9.071 10.752 -22.988 1.00 94.75 337 ALA A N 1
ATOM 2697 C CA . ALA A 1 337 ? 10.189 11.524 -23.527 1.00 94.75 337 ALA A CA 1
ATOM 2698 C C . ALA A 1 337 ? 11.124 10.634 -24.357 1.00 94.75 337 ALA A C 1
ATOM 2700 O O . ALA A 1 337 ? 11.497 11.004 -25.465 1.00 94.75 337 ALA A O 1
ATOM 2701 N N . TYR A 1 338 ? 11.418 9.419 -23.879 1.00 93.94 338 TYR A N 1
ATOM 2702 C CA . TYR A 1 338 ? 12.224 8.461 -24.633 1.00 93.94 338 TYR A CA 1
ATOM 2703 C C . TYR A 1 338 ? 11.582 8.017 -25.946 1.00 93.94 338 TYR A C 1
ATOM 2705 O O . TYR A 1 338 ? 12.281 7.872 -26.947 1.00 93.94 338 TYR A O 1
ATOM 2713 N N . MET A 1 339 ? 10.262 7.840 -25.971 1.00 92.56 339 MET A N 1
ATOM 2714 C CA . MET A 1 339 ? 9.547 7.461 -27.191 1.00 92.56 339 MET A CA 1
ATOM 2715 C C . MET A 1 339 ? 9.438 8.588 -28.220 1.00 92.56 339 MET A C 1
ATOM 2717 O O . MET A 1 339 ? 9.361 8.296 -29.411 1.00 92.56 339 MET A O 1
ATOM 2721 N N . ARG A 1 340 ? 9.472 9.856 -27.790 1.00 91.56 340 ARG A N 1
ATOM 2722 C CA . ARG A 1 340 ? 9.492 11.027 -28.688 1.00 91.56 340 ARG A CA 1
ATOM 2723 C C . ARG A 1 340 ? 10.869 11.327 -29.293 1.00 91.56 340 ARG A C 1
ATOM 2725 O O . ARG A 1 340 ? 10.953 12.168 -30.180 1.00 91.56 340 ARG A O 1
ATOM 2732 N N . GLY A 1 341 ? 11.909 10.621 -28.854 1.00 80.62 341 GLY A N 1
ATOM 2733 C CA . GLY A 1 341 ? 13.295 10.887 -29.222 1.00 80.62 341 GLY A CA 1
ATOM 2734 C C . GLY A 1 341 ? 13.974 11.741 -28.156 1.00 80.62 341 GLY A C 1
ATOM 2735 O O . GLY A 1 341 ? 13.564 12.873 -27.905 1.00 80.62 341 GLY A O 1
ATOM 2736 N N . TYR A 1 342 ? 14.988 11.151 -27.519 1.00 57.94 342 TYR A N 1
ATOM 2737 C CA . TYR A 1 342 ? 16.029 11.897 -26.808 1.00 57.94 342 TYR A CA 1
ATOM 2738 C C . TYR A 1 342 ? 17.041 12.447 -27.802 1.00 57.94 342 TYR A C 1
ATOM 2740 O O . TYR A 1 342 ? 17.372 11.688 -28.746 1.00 57.94 342 TYR A O 1
#

Foldseek 3Di:
DDDPPPPPQPQPWDAAPLRKIWHSVPKDWDQADPVRHTWIWIWIQASPPRDIDIDTPVQCPDPPDRSHDPVVVVVVLPPPDDPVNLCCVCVVVVDDLVVSCVVSVHDSVSSVVVCVVSVNDDDDPPVLAPQQQDVVLLVDDDLLNLLLLLLCLQQKADDDDPFQKIKRKDLDVLLVVSNCVSRVGDFDWDWDDDPPDRIMIMGMDGHNSVSVSSVQQPDDHPCQVVLRDAHGPDDLVNVLSNNQSNCQRAKAWAWDADPVHRQDTKTKIKGKGQRPRHVVNNQVSCCVNQVQHDDWDDDPRIIMTMDMHPSNLSSVCSSCVDDPHRHDVVRVVNNVDVVVPD

Sequence (342 aa):
MAKRRAKKRKRRDERLPNGSVVNWSRRFEDGTYASGRIRLRVPVRCGQCGQVREVGASTARGPKFTGLCRACVDLGKMFQIPRSTLEHLYCEEGLTQREIAERLGSNPTTVGKRMKEYGIEAQPPAHVLKTAVPDEVLHRWLPELAYVVGLVAAEGNLKKVHRNTVSFPSTDRELIETYQRCLGVSLHVYTQHRPGCLPRHQVTLSDPAYRGFLEGMGLTPAKTKERTLGALKVPDEFFHDFLRGAIDGDGSIFVRTDKRWSHSHRLVVSLTSVCRPFLVWIRDTIVRLVAVENTVRQTERAFTLTFTGTKARRLLSWLYYAPDLPCLQRKRAVWEAYMRGY

pLDDT: mean 86.27, std 13.82, range [32.28, 98.62]